Protein AF-A0A2W6T0U3-F1 (afdb_monomer_lite)

Sequence (236 aa):
MDATIPSAPTRSGKVANIIQWTVCALMAVSALTLSAGVGKLNSPGAPAVYLYICIAIAVIAALIYAPMTFKRLPRTAKWGAYIALIPMLALFGDCTAAVDAAWHQTPEGAKEAAAKAKVEALAAAEKARKQALEDARAKAELAQAAETAAAERQADIQTQAQNLCDSLVPNVIALSKDGIGPEVIEINEIAVGYTGDANQLNCTGLAVVSRGGDRRIDFGARRTPQGKSLVTMQLR

Foldseek 3Di:
DDDDDPDDDDPVVVVLVVVLVVVVVVLVVVLVVLVVCLVPQPDDCSVVLNVLSVVLSVLVNCVSVPVVVVVPDDPVVNVVSVVVNVVSVVVNVVSVVVVLVSCCVDPVVVVVVVVVVVVVVVVVVVVVVVVVVVVVVVVVVVVVVVVVVVVVVVVVVQVVLQVVQVVCFVVVQVVQVVDPDFHFPGWADKDWDDPVDPQKTKIWTWTDTPPDDTWIKIWIWGQDPVRDIDIDIDTD

Structure (mmCIF, N/CA/C/O backbone):
data_AF-A0A2W6T0U3-F1
#
_entry.id   AF-A0A2W6T0U3-F1
#
loop_
_atom_site.group_PDB
_atom_site.id
_atom_site.type_symbol
_atom_site.label_atom_id
_atom_site.label_alt_id
_atom_site.label_comp_id
_atom_site.label_asym_id
_atom_site.label_entity_id
_atom_site.label_seq_id
_atom_site.pdbx_PDB_ins_code
_atom_site.Cartn_x
_atom_site.Cartn_y
_atom_site.Cartn_z
_atom_site.occupancy
_atom_site.B_iso_or_equiv
_atom_site.auth_seq_id
_atom_site.auth_comp_id
_atom_site.auth_asym_id
_atom_site.auth_atom_id
_atom_site.pdbx_PDB_model_num
ATOM 1 N N . MET A 1 1 ? 21.362 52.667 -60.663 1.00 43.28 1 MET A N 1
ATOM 2 C CA . MET A 1 1 ? 21.757 52.461 -59.254 1.00 43.28 1 MET A CA 1
ATOM 3 C C . MET A 1 1 ? 20.551 51.861 -58.558 1.00 43.28 1 MET A C 1
ATOM 5 O O . MET A 1 1 ? 19.747 52.597 -58.007 1.00 43.28 1 MET A O 1
ATOM 9 N N . ASP A 1 2 ? 20.381 50.545 -58.681 1.00 43.22 2 ASP A N 1
ATOM 10 C CA . ASP A 1 2 ? 19.272 49.826 -58.054 1.00 43.22 2 ASP A CA 1
ATOM 11 C C . ASP A 1 2 ? 19.716 49.333 -56.681 1.00 43.22 2 ASP A C 1
ATOM 13 O O . ASP A 1 2 ? 20.636 48.524 -56.553 1.00 43.22 2 ASP A O 1
ATOM 17 N N . ALA A 1 3 ? 19.088 49.879 -55.644 1.00 49.56 3 ALA A N 1
ATOM 18 C CA . ALA A 1 3 ? 19.323 49.489 -54.267 1.00 49.56 3 ALA A CA 1
ATOM 19 C C . ALA A 1 3 ? 18.656 48.131 -54.004 1.00 49.56 3 ALA A C 1
ATOM 21 O O . ALA A 1 3 ? 17.441 48.033 -53.836 1.00 49.56 3 ALA A O 1
ATOM 22 N N . THR A 1 4 ? 19.455 47.066 -53.957 1.00 54.41 4 THR A N 1
ATOM 23 C CA . THR A 1 4 ? 19.037 45.758 -53.441 1.00 54.41 4 THR A CA 1
ATOM 24 C C . THR A 1 4 ? 18.654 45.883 -51.969 1.00 54.41 4 THR A C 1
ATOM 26 O O . THR A 1 4 ? 19.516 46.035 -51.103 1.00 54.41 4 THR A O 1
ATOM 29 N N . ILE A 1 5 ? 17.354 45.816 -51.686 1.00 53.06 5 ILE A N 1
ATOM 30 C CA . ILE A 1 5 ? 16.810 45.764 -50.327 1.00 53.06 5 ILE A CA 1
ATOM 31 C C . ILE A 1 5 ? 17.189 44.403 -49.712 1.00 53.06 5 ILE A C 1
ATOM 33 O O . ILE A 1 5 ? 16.835 43.366 -50.280 1.00 53.06 5 ILE A O 1
ATOM 37 N N . PRO A 1 6 ? 17.887 44.359 -48.562 1.00 55.91 6 PRO A N 1
ATOM 38 C CA . PRO A 1 6 ? 18.214 43.103 -47.899 1.00 55.91 6 PRO A CA 1
ATOM 39 C C . PRO A 1 6 ? 16.932 42.454 -47.360 1.00 55.91 6 PRO A C 1
ATOM 41 O O . PRO A 1 6 ? 16.279 42.977 -46.457 1.00 55.91 6 PRO A O 1
ATOM 44 N N . SER A 1 7 ? 16.554 41.302 -47.918 1.00 61.78 7 SER A N 1
ATOM 45 C CA . SER A 1 7 ? 15.413 40.520 -47.439 1.00 61.78 7 SER A CA 1
ATOM 46 C C . SER A 1 7 ? 15.653 40.073 -45.995 1.00 61.78 7 SER A C 1
ATOM 48 O O . SER A 1 7 ? 16.625 39.365 -45.717 1.00 61.78 7 SER A O 1
ATOM 50 N N . ALA A 1 8 ? 14.766 40.473 -45.083 1.00 55.56 8 ALA A N 1
ATOM 51 C CA . ALA A 1 8 ? 14.838 40.102 -43.675 1.00 55.56 8 ALA A CA 1
ATOM 52 C C . ALA A 1 8 ? 14.859 38.568 -43.495 1.00 55.56 8 ALA A C 1
ATOM 54 O O . ALA A 1 8 ? 14.129 37.854 -44.191 1.00 55.56 8 ALA A O 1
ATOM 55 N N . PRO A 1 9 ? 15.659 38.033 -42.553 1.00 54.47 9 PRO A N 1
ATOM 56 C CA . PRO A 1 9 ? 15.737 36.599 -42.316 1.00 54.47 9 PRO A CA 1
ATOM 57 C C . PRO A 1 9 ? 14.375 36.071 -41.854 1.00 54.47 9 PRO A C 1
ATOM 59 O O . PRO A 1 9 ? 13.915 36.352 -40.746 1.00 54.47 9 PRO A O 1
ATOM 62 N N . THR A 1 10 ? 13.718 35.286 -42.709 1.00 55.97 10 THR A N 1
ATOM 63 C CA . THR A 1 10 ? 12.432 34.655 -42.401 1.00 55.97 10 THR A CA 1
ATOM 64 C C . THR A 1 10 ? 12.562 33.791 -41.144 1.00 55.97 10 THR A C 1
ATOM 66 O O . THR A 1 10 ? 13.454 32.944 -41.062 1.00 55.97 10 THR A O 1
ATOM 69 N N . ARG A 1 11 ? 11.653 33.968 -40.174 1.00 56.34 11 ARG A N 1
ATOM 70 C CA . ARG A 1 11 ? 11.592 33.261 -38.872 1.00 56.34 11 ARG A CA 1
ATOM 71 C C . ARG A 1 11 ? 11.747 31.731 -38.981 1.00 56.34 11 ARG A C 1
ATOM 73 O O . ARG A 1 11 ? 12.268 31.103 -38.063 1.00 56.34 11 ARG A O 1
ATOM 80 N N . SER A 1 12 ? 11.375 31.155 -40.127 1.00 55.16 12 SER A N 1
ATOM 81 C CA . SER A 1 12 ? 11.546 29.739 -40.485 1.00 55.16 12 SER A CA 1
ATOM 82 C C . SER A 1 12 ? 13.008 29.252 -40.443 1.00 55.16 12 SER A C 1
ATOM 84 O O . SER A 1 12 ? 13.262 28.129 -40.011 1.00 55.16 12 SER A O 1
ATOM 86 N N . GLY A 1 13 ? 13.986 30.099 -40.790 1.00 61.88 13 GLY A N 1
ATOM 87 C CA . GLY A 1 13 ? 15.404 29.715 -40.806 1.00 61.88 13 GLY A CA 1
ATOM 88 C C . GLY A 1 13 ? 16.000 29.469 -39.416 1.00 61.88 13 GLY A C 1
ATOM 89 O O . GLY A 1 13 ? 16.862 28.609 -39.260 1.00 61.88 13 GLY A O 1
ATOM 90 N N . LYS A 1 14 ? 15.510 30.174 -38.384 1.00 67.31 14 LYS A N 1
ATOM 91 C CA . LYS A 1 14 ? 15.999 30.010 -37.003 1.00 67.31 14 LYS A CA 1
ATOM 92 C C . LYS A 1 14 ? 15.559 28.675 -36.399 1.00 67.31 14 LYS A C 1
ATOM 94 O O . LYS A 1 14 ? 16.363 28.010 -35.759 1.00 67.31 14 LYS A O 1
ATOM 99 N N . VAL A 1 15 ? 14.314 28.264 -36.648 1.00 68.62 15 VAL A N 1
ATOM 100 C CA . VAL A 1 15 ? 13.775 26.985 -36.152 1.00 68.62 15 VAL A CA 1
ATOM 101 C C . VAL A 1 15 ? 14.472 25.803 -36.827 1.00 68.62 15 VAL A C 1
ATOM 103 O O . VAL A 1 15 ? 14.882 24.871 -36.144 1.00 68.62 15 VAL A O 1
ATOM 106 N N . ALA A 1 16 ? 14.687 25.869 -38.144 1.00 66.25 16 ALA A N 1
ATOM 107 C CA . ALA A 1 16 ? 15.402 24.824 -38.878 1.00 66.25 16 ALA A CA 1
ATOM 108 C C . ALA A 1 16 ? 16.845 24.632 -38.374 1.00 66.25 16 ALA A C 1
ATOM 110 O O . ALA A 1 16 ? 17.295 23.500 -38.224 1.00 66.25 16 ALA A O 1
ATOM 111 N N . ASN A 1 17 ? 17.540 25.728 -38.052 1.00 70.00 17 ASN A N 1
ATOM 112 C CA . ASN A 1 17 ? 18.901 25.674 -37.522 1.00 70.00 17 ASN A CA 1
ATOM 113 C C . ASN A 1 17 ? 18.940 25.040 -36.119 1.00 70.00 17 ASN A C 1
ATOM 115 O O . ASN A 1 17 ? 19.775 24.182 -35.858 1.00 70.00 17 ASN A O 1
ATOM 119 N N . ILE A 1 18 ? 18.001 25.392 -35.229 1.00 71.06 18 ILE A N 1
ATOM 120 C CA . ILE A 1 18 ? 17.920 24.791 -33.884 1.00 71.06 18 ILE A CA 1
ATOM 121 C C . ILE A 1 18 ? 17.716 23.275 -33.982 1.00 71.06 18 ILE A C 1
ATOM 123 O O . ILE A 1 18 ? 18.463 22.527 -33.361 1.00 71.06 18 ILE A O 1
ATOM 127 N N . ILE A 1 19 ? 16.769 22.819 -34.810 1.00 67.69 19 ILE A N 1
ATOM 128 C CA . ILE A 1 19 ? 16.514 21.384 -35.005 1.00 67.69 19 ILE A CA 1
ATOM 129 C C . ILE A 1 19 ? 17.765 20.682 -35.554 1.00 67.69 19 ILE A C 1
ATOM 131 O O . ILE A 1 19 ? 18.144 19.628 -35.050 1.00 67.69 19 ILE A O 1
ATOM 135 N N . GLN A 1 20 ? 18.451 21.281 -36.532 1.00 65.38 20 GLN A N 1
ATOM 136 C CA . GLN A 1 20 ? 19.698 20.750 -37.092 1.00 65.38 20 GLN A CA 1
ATOM 137 C C . GLN A 1 20 ? 20.786 20.554 -36.020 1.00 65.38 20 GLN A C 1
ATOM 139 O O . GLN A 1 20 ? 21.404 19.488 -35.961 1.00 65.38 20 GLN A O 1
ATOM 144 N N . TRP A 1 21 ? 20.990 21.537 -35.139 1.00 66.56 21 TRP A N 1
ATOM 145 C CA . TRP A 1 21 ? 21.964 21.432 -34.049 1.00 66.56 21 TRP A CA 1
ATOM 146 C C . TRP A 1 21 ? 21.555 20.420 -32.981 1.00 66.56 21 TRP A C 1
ATOM 148 O O . TRP A 1 21 ? 22.410 19.673 -32.508 1.00 66.56 21 TRP A O 1
ATOM 158 N N . THR A 1 22 ? 20.268 20.336 -32.631 1.00 65.31 22 THR A N 1
ATOM 159 C CA . THR A 1 22 ? 19.770 19.338 -31.674 1.00 65.31 22 THR A CA 1
ATOM 160 C C . THR A 1 22 ? 20.013 17.919 -32.175 1.00 65.31 22 THR A C 1
ATOM 162 O O . THR A 1 22 ? 20.515 17.086 -31.422 1.00 65.31 22 THR A O 1
ATOM 165 N N . VAL A 1 23 ? 19.723 17.641 -33.450 1.00 64.88 23 VAL A N 1
ATOM 166 C CA . VAL A 1 23 ? 19.963 16.302 -33.999 1.00 64.88 23 VAL A CA 1
ATOM 167 C C . VAL A 1 23 ? 21.465 16.022 -34.119 1.00 64.88 23 VAL A C 1
ATOM 169 O O . VAL A 1 23 ? 21.897 14.928 -33.772 1.00 64.88 23 VAL A O 1
ATOM 172 N N . CYS A 1 24 ? 22.294 17.007 -34.488 1.00 59.09 24 CYS A N 1
ATOM 173 C CA . CYS A 1 24 ? 23.748 16.819 -34.479 1.00 59.09 24 CYS A CA 1
ATOM 174 C C . CYS A 1 24 ? 24.298 16.516 -33.076 1.00 59.09 24 CYS A C 1
ATOM 176 O O . CYS A 1 24 ? 25.150 15.640 -32.933 1.00 59.09 24 CYS A O 1
ATOM 178 N N . ALA A 1 25 ? 23.826 17.218 -32.045 1.00 64.94 25 ALA A N 1
ATOM 179 C CA . ALA A 1 25 ? 24.238 16.966 -30.668 1.00 64.94 25 ALA A CA 1
ATOM 180 C C . ALA A 1 25 ? 23.840 15.551 -30.228 1.00 64.94 25 ALA A C 1
ATOM 182 O O . ALA A 1 25 ? 24.662 14.827 -29.671 1.00 64.94 25 ALA A O 1
ATOM 183 N N . LEU A 1 26 ? 22.618 15.120 -30.556 1.00 65.50 26 LEU A N 1
ATOM 184 C CA . LEU A 1 26 ? 22.141 13.765 -30.276 1.00 65.50 26 LEU A CA 1
ATOM 185 C C . LEU A 1 26 ? 23.019 12.701 -30.953 1.00 65.50 26 LEU A C 1
ATOM 187 O O . LEU A 1 26 ? 23.363 11.689 -30.343 1.00 65.50 26 LEU A O 1
ATOM 191 N N . MET A 1 27 ? 23.426 12.942 -32.199 1.00 65.81 27 MET A N 1
ATOM 192 C CA . MET A 1 27 ? 24.297 12.034 -32.946 1.00 65.81 27 MET A CA 1
ATOM 193 C C . MET A 1 27 ? 25.722 11.994 -32.408 1.00 65.81 27 MET A C 1
ATOM 195 O O . MET A 1 27 ? 26.301 10.915 -32.325 1.00 65.81 27 MET A O 1
ATOM 199 N N . ALA A 1 28 ? 26.275 13.141 -32.011 1.00 61.22 28 ALA A N 1
ATOM 200 C CA . ALA A 1 28 ? 27.585 13.208 -31.377 1.00 61.22 28 ALA A CA 1
ATOM 201 C C . ALA A 1 28 ? 27.588 12.449 -30.042 1.00 61.22 28 ALA A C 1
ATOM 203 O O . ALA A 1 28 ? 28.488 11.650 -29.796 1.00 61.22 28 ALA A O 1
ATOM 204 N N . VAL A 1 29 ? 26.548 12.626 -29.220 1.00 65.88 29 VAL A N 1
ATOM 205 C CA . VAL A 1 29 ? 26.373 11.870 -27.970 1.00 65.88 29 VAL A CA 1
ATOM 206 C C . VAL A 1 29 ? 26.252 10.374 -28.251 1.00 65.88 29 VAL A C 1
ATOM 208 O O . VAL A 1 29 ? 26.926 9.590 -27.593 1.00 65.88 29 VAL A O 1
ATOM 211 N N . SER A 1 30 ? 25.471 9.978 -29.259 1.00 63.75 30 SER A N 1
ATOM 212 C CA . SER A 1 30 ? 25.308 8.568 -29.644 1.00 63.75 30 SER A CA 1
ATOM 213 C C . SER A 1 30 ? 26.621 7.943 -30.132 1.00 63.75 30 SER A C 1
ATOM 215 O O . SER A 1 30 ? 26.961 6.827 -29.752 1.00 63.75 30 SER A O 1
ATOM 217 N N . ALA A 1 31 ? 27.404 8.663 -30.941 1.00 64.69 31 ALA A N 1
ATOM 218 C CA . ALA A 1 31 ? 28.716 8.201 -31.391 1.00 64.69 31 ALA A CA 1
ATOM 219 C C . ALA A 1 31 ? 29.701 8.055 -30.217 1.00 64.69 31 ALA A C 1
ATOM 221 O O . ALA A 1 31 ? 30.434 7.069 -30.140 1.00 64.69 31 ALA A O 1
ATOM 222 N N . LEU A 1 32 ? 29.688 9.008 -29.278 1.00 62.81 32 LEU A N 1
ATOM 223 C CA . LEU A 1 32 ? 30.538 8.976 -28.088 1.00 62.81 32 LEU A CA 1
ATOM 224 C C . LEU A 1 32 ? 30.183 7.809 -27.159 1.00 62.81 32 LEU A C 1
ATOM 226 O O . LEU A 1 32 ? 31.086 7.083 -26.741 1.00 62.81 32 LEU A O 1
ATOM 230 N N . THR A 1 33 ? 28.898 7.577 -26.876 1.00 64.38 33 THR A N 1
ATOM 231 C CA . THR A 1 33 ? 28.460 6.458 -26.023 1.00 64.38 33 THR A CA 1
ATOM 232 C C . THR A 1 33 ? 28.822 5.104 -26.623 1.00 64.38 33 THR A C 1
ATOM 234 O O . THR A 1 33 ? 29.273 4.216 -25.901 1.00 64.38 33 THR A O 1
ATOM 237 N N . LEU A 1 34 ? 28.720 4.957 -27.945 1.00 62.84 34 LEU A N 1
ATOM 238 C CA . LEU A 1 34 ? 29.146 3.743 -28.637 1.00 62.84 34 LEU A CA 1
ATOM 239 C C . LEU A 1 34 ? 30.663 3.559 -28.581 1.00 62.84 34 LEU A C 1
ATOM 241 O O . LEU A 1 34 ? 31.127 2.470 -28.255 1.00 62.84 34 LEU A O 1
ATOM 245 N N . SER A 1 35 ? 31.442 4.618 -28.826 1.00 62.94 35 SER A N 1
ATOM 246 C CA . SER A 1 35 ? 32.910 4.549 -28.767 1.00 62.94 35 SER A CA 1
ATOM 247 C C . SER A 1 35 ? 33.429 4.130 -27.382 1.00 62.94 35 SER A C 1
ATOM 249 O O . SER A 1 35 ? 34.376 3.351 -27.290 1.00 62.94 35 SER A O 1
ATOM 251 N N . ALA A 1 36 ? 32.755 4.556 -26.307 1.00 60.66 36 ALA A N 1
ATOM 252 C CA . ALA A 1 36 ? 33.075 4.160 -24.937 1.00 60.66 36 ALA A CA 1
ATOM 253 C C . ALA A 1 36 ? 32.773 2.674 -24.636 1.00 60.66 36 ALA A C 1
ATOM 255 O O . ALA A 1 36 ? 33.440 2.077 -23.791 1.00 60.66 36 ALA A O 1
ATOM 256 N N . GLY A 1 37 ? 31.803 2.060 -25.325 1.00 58.00 37 GLY A N 1
ATOM 257 C CA . GLY A 1 37 ? 31.444 0.644 -25.157 1.00 58.00 37 GLY A CA 1
ATOM 258 C C . GLY A 1 37 ? 32.321 -0.335 -25.947 1.00 58.00 37 GLY A C 1
ATOM 259 O O . GLY A 1 37 ? 32.513 -1.475 -25.523 1.00 58.00 37 GLY A O 1
ATOM 260 N N . VAL A 1 38 ? 32.907 0.099 -27.069 1.00 57.41 38 VAL A N 1
ATOM 261 C CA . VAL A 1 38 ? 33.686 -0.768 -27.979 1.00 57.41 38 VAL A CA 1
ATOM 262 C C . VAL A 1 38 ? 34.940 -1.340 -27.321 1.00 57.41 38 VAL A C 1
ATOM 264 O O . VAL A 1 38 ? 35.282 -2.492 -27.570 1.00 57.41 38 VAL A O 1
ATOM 267 N N . GLY A 1 39 ? 35.590 -0.590 -26.425 1.00 56.81 39 GLY A N 1
ATOM 268 C CA . GLY A 1 39 ? 36.775 -1.075 -25.705 1.00 56.81 39 GLY A CA 1
ATOM 269 C C . GLY A 1 39 ? 36.515 -2.300 -24.816 1.00 56.81 39 GLY A C 1
ATOM 270 O O . GLY A 1 39 ? 37.463 -2.967 -24.414 1.00 56.81 39 GLY A O 1
ATOM 271 N N . LYS A 1 40 ? 35.245 -2.609 -24.520 1.00 56.38 40 LYS A N 1
ATOM 272 C CA . LYS A 1 40 ? 34.839 -3.710 -23.636 1.00 56.38 40 LYS A CA 1
ATOM 273 C C . LYS A 1 40 ? 34.263 -4.925 -24.371 1.00 56.38 40 LYS A C 1
ATOM 275 O O . LYS A 1 40 ? 34.169 -6.003 -23.787 1.00 56.38 40 LYS A O 1
ATOM 280 N N . LEU A 1 41 ? 33.886 -4.781 -25.642 1.00 57.31 41 LEU A N 1
ATOM 281 C CA . LEU A 1 41 ? 33.247 -5.835 -26.433 1.00 57.31 41 LEU A CA 1
ATOM 282 C C . LEU A 1 41 ? 34.298 -6.609 -27.232 1.00 57.31 41 LEU A C 1
ATOM 284 O O . LEU A 1 41 ? 34.489 -6.385 -28.424 1.00 57.31 41 LEU A O 1
ATOM 288 N N . ASN A 1 42 ? 34.968 -7.558 -26.582 1.00 58.38 42 ASN A N 1
ATOM 289 C CA . ASN A 1 42 ? 35.900 -8.472 -27.248 1.00 58.38 42 ASN A CA 1
ATOM 290 C C . ASN A 1 42 ? 35.153 -9.644 -27.925 1.00 58.38 42 ASN A C 1
ATOM 292 O O . ASN A 1 42 ? 35.521 -10.806 -27.755 1.00 58.38 42 ASN A O 1
ATOM 296 N N . SER A 1 43 ? 34.045 -9.359 -28.625 1.00 58.72 43 SER A N 1
ATOM 297 C CA . SER A 1 43 ? 33.236 -10.373 -29.310 1.00 58.72 43 SER A CA 1
ATOM 298 C C . SER A 1 43 ? 33.514 -10.390 -30.821 1.00 58.72 43 SER A C 1
ATOM 300 O O . SER A 1 43 ? 33.653 -9.330 -31.447 1.00 58.72 43 SER A O 1
ATOM 302 N N . PRO A 1 44 ? 33.593 -11.580 -31.445 1.00 54.66 44 PRO A N 1
ATOM 303 C CA . PRO A 1 44 ? 33.750 -11.703 -32.888 1.00 54.66 44 PRO A CA 1
ATOM 304 C C . PRO A 1 44 ? 32.479 -11.189 -33.584 1.00 54.66 44 PRO A C 1
ATOM 306 O O . PRO A 1 44 ? 31.464 -11.874 -33.635 1.00 54.66 44 PRO A O 1
ATOM 309 N N . GLY A 1 45 ? 32.521 -9.946 -34.074 1.00 59.81 45 GLY A N 1
ATOM 310 C CA . GLY A 1 45 ? 31.398 -9.277 -34.747 1.00 59.81 45 GLY A CA 1
ATOM 311 C C . GLY A 1 45 ? 31.177 -7.820 -34.324 1.00 59.81 45 GLY A C 1
ATOM 312 O O . GLY A 1 45 ? 30.613 -7.045 -35.098 1.00 59.81 45 GLY A O 1
ATOM 313 N N . ALA A 1 46 ? 31.696 -7.408 -33.161 1.00 61.50 46 ALA A N 1
ATOM 314 C CA . ALA A 1 46 ? 31.602 -6.026 -32.678 1.00 61.50 46 ALA A CA 1
ATOM 315 C C . ALA A 1 46 ? 32.122 -4.961 -33.678 1.00 61.50 46 ALA A C 1
ATOM 317 O O . ALA A 1 46 ? 31.460 -3.931 -33.831 1.00 61.50 46 ALA A O 1
ATOM 318 N N . PRO A 1 47 ? 33.218 -5.192 -34.439 1.00 62.59 47 PRO A N 1
ATOM 319 C CA . PRO A 1 47 ? 33.691 -4.224 -35.433 1.00 62.59 47 PRO A CA 1
ATOM 320 C C . PRO A 1 47 ? 32.711 -4.005 -36.595 1.00 62.59 47 PRO A C 1
ATOM 322 O O . PRO A 1 47 ? 32.587 -2.888 -37.093 1.00 62.59 47 PRO A O 1
ATOM 325 N N . ALA A 1 48 ? 31.994 -5.053 -37.016 1.00 58.78 48 ALA A N 1
ATOM 326 C CA . ALA A 1 48 ? 31.023 -4.963 -38.104 1.00 58.78 48 ALA A CA 1
ATOM 327 C C . ALA A 1 48 ? 29.776 -4.185 -37.664 1.00 58.78 48 ALA A C 1
ATOM 329 O O . ALA A 1 48 ? 29.328 -3.288 -38.373 1.00 58.78 48 ALA A O 1
ATOM 330 N N . VAL A 1 49 ? 29.261 -4.465 -36.463 1.00 65.69 49 VAL A N 1
ATOM 331 C CA . VAL A 1 49 ? 28.126 -3.723 -35.888 1.00 65.69 49 VAL A CA 1
ATOM 332 C C . VAL A 1 49 ? 28.474 -2.241 -35.726 1.00 65.69 49 VAL A C 1
ATOM 334 O O . VAL A 1 49 ? 27.693 -1.377 -36.119 1.00 65.69 49 VAL A O 1
ATOM 337 N N . TYR A 1 50 ? 29.678 -1.932 -35.238 1.00 66.50 50 TYR A N 1
ATOM 338 C CA . TYR A 1 50 ? 30.151 -0.554 -35.115 1.00 66.50 50 TYR A CA 1
ATOM 339 C C . TYR A 1 50 ? 30.245 0.158 -36.471 1.00 66.50 50 TYR A C 1
ATOM 341 O O . TYR A 1 50 ? 29.790 1.293 -36.602 1.00 66.50 50 TYR A O 1
ATOM 349 N N . LEU A 1 51 ? 30.755 -0.523 -37.504 1.00 60.78 51 LEU A N 1
ATOM 350 C CA . LEU A 1 51 ? 30.800 0.005 -38.867 1.00 60.78 51 LEU A CA 1
ATOM 351 C C . LEU A 1 51 ? 29.398 0.370 -39.379 1.00 60.78 51 LEU A C 1
ATOM 353 O O . LEU A 1 51 ? 29.211 1.474 -39.887 1.00 60.78 51 LEU A O 1
ATOM 357 N N . TYR A 1 52 ? 28.403 -0.507 -39.212 1.00 62.78 52 TYR A N 1
ATOM 358 C CA . TYR A 1 52 ? 27.028 -0.225 -39.644 1.00 62.78 52 TYR A CA 1
ATOM 359 C C . TYR A 1 52 ? 26.402 0.945 -38.888 1.00 62.78 52 TYR A C 1
ATOM 361 O O . TYR A 1 52 ? 25.726 1.776 -39.498 1.00 62.78 52 TYR A O 1
ATOM 369 N N . ILE A 1 53 ? 26.675 1.067 -37.589 1.00 68.94 53 ILE A N 1
ATOM 370 C CA . ILE A 1 53 ? 26.201 2.205 -36.803 1.00 68.94 53 ILE A CA 1
ATOM 371 C C . ILE A 1 53 ? 26.887 3.507 -37.246 1.00 68.94 53 ILE A C 1
ATOM 373 O O . ILE A 1 53 ? 26.210 4.514 -37.452 1.00 68.94 53 ILE A O 1
ATOM 377 N N . CYS A 1 54 ? 28.203 3.504 -37.466 1.00 64.62 54 CYS A N 1
ATOM 378 C CA . CYS A 1 54 ? 28.918 4.663 -38.003 1.00 64.62 54 CYS A CA 1
ATOM 379 C C . CYS A 1 54 ? 28.397 5.070 -39.387 1.00 64.62 54 CYS A C 1
ATOM 381 O O . CYS A 1 54 ? 28.267 6.263 -39.652 1.00 64.62 54 CYS A O 1
ATOM 383 N N . ILE A 1 55 ? 28.049 4.108 -40.248 1.00 62.66 55 ILE A N 1
ATOM 384 C CA . ILE A 1 55 ? 27.425 4.373 -41.551 1.00 62.66 55 ILE A CA 1
ATOM 385 C C . ILE A 1 55 ? 26.029 4.985 -41.368 1.00 62.66 55 ILE A C 1
ATOM 387 O O . ILE A 1 55 ? 25.720 5.976 -42.024 1.00 62.66 55 ILE A O 1
ATOM 391 N N . ALA A 1 56 ? 25.204 4.467 -40.452 1.00 65.94 56 ALA A N 1
ATOM 392 C CA . ALA A 1 56 ? 23.890 5.041 -40.143 1.00 65.94 56 ALA A CA 1
ATOM 393 C C . ALA A 1 56 ? 23.992 6.488 -39.651 1.00 65.94 56 ALA A C 1
ATOM 395 O O . ALA A 1 56 ? 23.291 7.368 -40.150 1.00 65.94 56 ALA A O 1
ATOM 396 N N . ILE A 1 57 ? 24.929 6.761 -38.743 1.00 68.94 57 ILE A N 1
ATOM 397 C CA . ILE A 1 57 ? 25.222 8.111 -38.261 1.00 68.94 57 ILE A CA 1
ATOM 398 C C . ILE A 1 57 ? 25.750 8.983 -39.413 1.00 68.94 57 ILE A C 1
ATOM 400 O O . ILE A 1 57 ? 25.280 10.097 -39.602 1.00 68.94 57 ILE A O 1
ATOM 404 N N . ALA A 1 58 ? 26.663 8.508 -40.257 1.00 62.66 58 ALA A N 1
ATOM 405 C CA . ALA A 1 58 ? 27.154 9.296 -41.390 1.00 62.66 58 ALA A CA 1
ATOM 406 C C . ALA A 1 58 ? 26.034 9.652 -42.388 1.00 62.66 58 ALA A C 1
ATOM 408 O O . ALA A 1 58 ? 25.966 10.788 -42.860 1.00 62.66 58 ALA A O 1
ATOM 409 N N . VAL A 1 59 ? 25.118 8.716 -42.662 1.00 66.00 59 VAL A N 1
ATOM 410 C CA . VAL A 1 59 ? 23.951 8.940 -43.527 1.00 66.00 59 VAL A CA 1
ATOM 411 C C . VAL A 1 59 ? 23.018 9.975 -42.905 1.00 66.00 59 VAL A C 1
ATOM 413 O O . VAL A 1 59 ? 22.690 10.958 -43.563 1.00 66.00 59 VAL A O 1
ATOM 416 N N . ILE A 1 60 ? 22.644 9.826 -41.632 1.00 68.06 60 ILE A N 1
ATOM 417 C CA . ILE A 1 60 ? 21.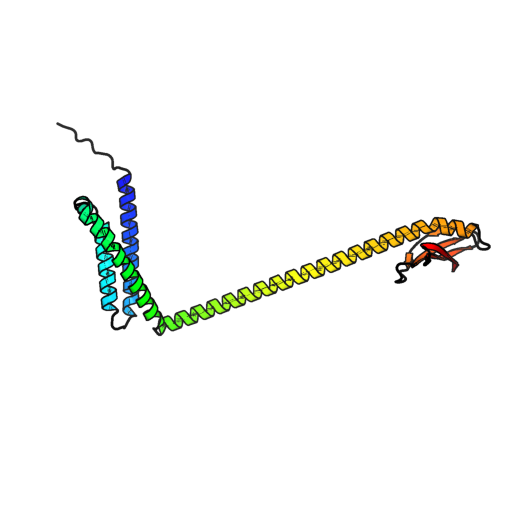759 10.780 -40.947 1.00 68.06 60 ILE A CA 1
ATOM 418 C C . ILE A 1 60 ? 22.407 12.176 -40.885 1.00 68.06 60 ILE A C 1
ATOM 420 O O . ILE A 1 60 ? 21.742 13.178 -41.152 1.00 68.06 60 ILE A O 1
ATOM 424 N N . ALA A 1 61 ? 23.715 12.262 -40.631 1.00 65.25 61 ALA A N 1
ATOM 425 C CA . ALA A 1 61 ? 24.445 13.525 -40.603 1.00 65.25 61 ALA A CA 1
ATOM 426 C C . ALA A 1 61 ? 24.461 14.177 -41.991 1.00 65.25 61 ALA A C 1
ATOM 428 O O . ALA A 1 61 ? 24.218 15.377 -42.104 1.00 65.25 61 ALA A O 1
ATOM 429 N N . ALA A 1 62 ? 24.659 13.397 -43.058 1.00 62.31 62 ALA A N 1
ATOM 430 C CA . ALA A 1 62 ? 24.576 13.891 -44.430 1.00 62.31 62 ALA A CA 1
ATOM 431 C C . ALA A 1 62 ? 23.170 14.418 -44.778 1.00 62.31 62 ALA A C 1
ATOM 433 O O . ALA A 1 62 ? 23.055 15.457 -45.431 1.00 62.31 62 ALA A O 1
ATOM 434 N N . LEU A 1 63 ? 22.102 13.764 -44.299 1.00 65.19 63 LEU A N 1
ATOM 435 C CA . LEU A 1 63 ? 20.718 14.232 -44.470 1.00 65.19 63 LEU A CA 1
ATOM 436 C C . LEU A 1 63 ? 20.467 15.579 -43.767 1.00 65.19 63 LEU A C 1
ATOM 438 O O . LEU A 1 63 ? 19.758 16.432 -44.300 1.00 65.19 63 LEU A O 1
ATOM 442 N N . ILE A 1 64 ? 21.058 15.774 -42.586 1.00 65.06 64 ILE A N 1
ATOM 443 C CA . ILE A 1 64 ? 20.871 16.965 -41.743 1.00 65.06 64 ILE A CA 1
ATOM 444 C C . ILE A 1 64 ? 21.717 18.149 -42.216 1.00 65.06 64 ILE A C 1
ATOM 446 O O . ILE A 1 64 ? 21.230 19.277 -42.250 1.00 65.06 64 ILE A O 1
ATOM 450 N N . TYR A 1 65 ? 22.978 17.907 -42.579 1.00 61.88 65 TYR A N 1
ATOM 451 C CA . TYR A 1 65 ? 23.929 18.958 -42.949 1.00 61.88 65 TYR A CA 1
ATOM 452 C C . TYR A 1 65 ? 23.832 19.394 -44.408 1.00 61.88 65 TYR A C 1
ATOM 454 O O . TYR A 1 65 ? 24.275 20.493 -44.743 1.00 61.88 65 TYR A O 1
ATOM 462 N N . ALA A 1 66 ? 23.212 18.589 -45.275 1.00 62.50 66 ALA A N 1
ATOM 463 C CA . ALA A 1 66 ? 23.044 18.918 -46.684 1.00 62.50 66 ALA A CA 1
ATOM 464 C C . ALA A 1 66 ? 21.563 19.114 -47.092 1.00 62.50 66 ALA A C 1
ATOM 466 O O . ALA A 1 66 ? 21.102 18.544 -48.081 1.00 62.50 66 ALA A O 1
ATOM 467 N N . PRO A 1 67 ? 20.777 19.989 -46.429 1.00 59.31 67 PRO A N 1
ATOM 468 C CA . PRO A 1 67 ? 19.398 20.242 -46.852 1.00 59.31 67 PRO A CA 1
ATOM 469 C C . PRO A 1 67 ? 19.337 20.879 -48.254 1.00 59.31 67 PRO A C 1
ATOM 471 O O . PRO A 1 67 ? 18.330 20.762 -48.957 1.00 59.31 67 PRO A O 1
ATOM 474 N N . MET A 1 68 ? 20.420 21.537 -48.698 1.00 51.72 68 MET A N 1
ATOM 475 C CA . MET A 1 68 ? 20.525 22.123 -50.039 1.00 51.72 68 MET A CA 1
ATOM 476 C C . MET A 1 68 ? 20.664 21.086 -51.159 1.00 51.72 68 MET A C 1
ATOM 478 O O . MET A 1 68 ? 20.092 21.301 -52.231 1.00 51.72 68 MET A O 1
ATOM 482 N N . THR A 1 69 ? 21.343 19.957 -50.936 1.00 57.78 69 THR A N 1
ATOM 483 C CA . THR A 1 69 ? 21.357 18.861 -51.920 1.00 57.78 69 THR A CA 1
ATOM 484 C C . THR A 1 69 ? 19.986 18.198 -51.978 1.00 57.78 69 THR A C 1
ATOM 486 O O . THR A 1 69 ? 19.468 17.986 -53.074 1.00 57.78 69 THR A O 1
ATOM 489 N N . PHE A 1 70 ? 19.320 18.012 -50.830 1.00 59.44 70 PHE A N 1
ATOM 490 C CA . PHE A 1 70 ? 17.949 17.496 -50.787 1.00 59.44 70 PHE A CA 1
ATOM 491 C C . PHE A 1 70 ? 16.958 18.386 -51.519 1.00 59.44 70 PHE A C 1
ATOM 493 O O . PHE A 1 70 ? 16.167 17.870 -52.298 1.00 59.44 70 PHE A O 1
ATOM 500 N N . LYS A 1 71 ? 17.005 19.715 -51.381 1.00 62.38 71 LYS A N 1
ATOM 501 C CA . LYS A 1 71 ? 16.093 20.599 -52.131 1.00 62.38 71 LYS A CA 1
ATOM 502 C C . LYS A 1 71 ? 16.185 20.409 -53.651 1.00 62.38 71 LYS A C 1
ATOM 504 O O . LYS A 1 71 ? 15.135 20.442 -54.293 1.00 62.38 71 LYS A O 1
ATOM 509 N N . ARG A 1 72 ? 17.385 20.144 -54.187 1.00 68.44 72 ARG A N 1
ATOM 510 C CA . ARG A 1 72 ? 17.659 19.963 -55.626 1.00 68.44 72 ARG A CA 1
ATOM 511 C C . ARG A 1 72 ? 17.356 18.558 -56.167 1.00 68.44 72 ARG A C 1
ATOM 513 O O . ARG A 1 72 ? 17.269 18.400 -57.379 1.00 68.44 72 ARG A O 1
ATOM 520 N N . LEU A 1 73 ? 17.165 17.556 -55.308 1.00 68.56 73 LEU A N 1
ATOM 521 C CA . LEU A 1 73 ? 16.828 16.193 -55.733 1.00 68.56 73 LEU A CA 1
ATOM 522 C C . LEU A 1 73 ? 15.376 16.096 -56.261 1.00 68.56 73 LEU A C 1
ATOM 524 O O . LEU A 1 73 ? 14.465 16.708 -55.677 1.00 68.56 73 LEU A O 1
ATOM 528 N N . PRO A 1 74 ? 15.126 15.307 -57.329 1.00 82.06 74 PRO A N 1
ATOM 529 C CA . PRO A 1 74 ? 13.778 15.039 -57.825 1.00 82.06 74 PRO A CA 1
ATOM 530 C C . PRO A 1 74 ? 12.917 14.390 -56.733 1.00 82.06 74 PRO A C 1
ATOM 532 O O . PRO A 1 74 ? 13.416 13.665 -55.870 1.00 82.06 74 PRO A O 1
ATOM 535 N N . ARG A 1 75 ? 11.601 14.657 -56.753 1.00 78.06 75 ARG A N 1
ATOM 536 C CA . ARG A 1 75 ? 10.658 14.199 -55.710 1.00 78.06 75 ARG A CA 1
ATOM 537 C C . ARG A 1 75 ? 10.735 12.687 -55.458 1.00 78.06 75 ARG A C 1
ATOM 539 O O . ARG A 1 75 ? 10.635 12.273 -54.310 1.00 78.06 75 ARG A O 1
ATOM 546 N N . THR A 1 76 ? 10.966 11.887 -56.495 1.00 74.25 76 THR A N 1
ATOM 547 C CA . THR A 1 76 ? 11.105 10.425 -56.403 1.00 74.25 76 THR A CA 1
ATOM 548 C C . THR A 1 76 ? 12.317 9.996 -55.571 1.00 74.25 76 THR A C 1
ATOM 550 O O . THR A 1 76 ? 12.193 9.112 -54.730 1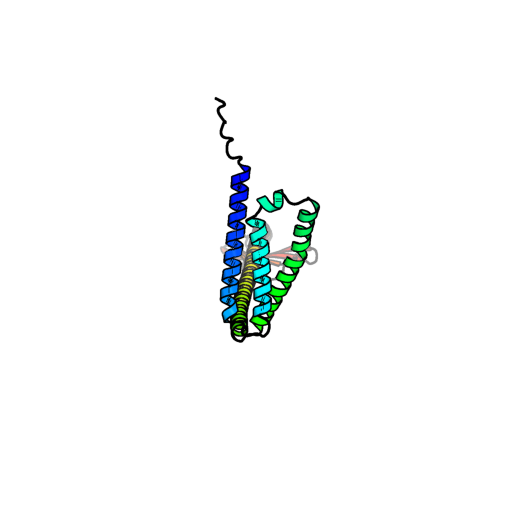.00 74.25 76 THR A O 1
ATOM 553 N N . ALA A 1 77 ? 13.460 10.669 -55.720 1.00 69.75 77 ALA A N 1
ATOM 554 C CA . ALA A 1 77 ? 14.668 10.370 -54.950 1.00 69.75 77 ALA A CA 1
ATOM 555 C C . ALA A 1 77 ? 14.533 10.761 -53.468 1.00 69.75 77 ALA A C 1
ATOM 557 O O . ALA A 1 77 ? 15.061 10.073 -52.598 1.00 69.75 77 ALA A O 1
ATOM 558 N N . LYS A 1 78 ? 13.774 11.826 -53.165 1.00 69.81 78 LYS A N 1
ATOM 559 C CA . LYS A 1 78 ? 13.453 12.211 -51.777 1.00 69.81 78 LYS A CA 1
ATOM 560 C C . LYS A 1 78 ? 12.662 11.114 -51.074 1.00 69.81 78 LYS A C 1
ATOM 562 O O . LYS A 1 78 ? 13.047 10.683 -49.994 1.00 69.81 78 LYS A O 1
ATOM 567 N N . TRP A 1 79 ? 11.586 10.646 -51.705 1.00 74.50 79 TRP A N 1
ATOM 568 C CA . TRP A 1 79 ? 10.778 9.552 -51.169 1.00 74.50 79 TRP A CA 1
ATOM 569 C C . TRP A 1 79 ? 11.581 8.258 -51.040 1.00 74.50 79 TRP A C 1
ATOM 571 O O . TRP A 1 79 ? 11.493 7.610 -50.003 1.00 74.50 79 TRP A O 1
ATOM 581 N N . GLY A 1 80 ? 12.430 7.934 -52.021 1.00 72.62 80 GLY A N 1
ATOM 582 C CA . GLY A 1 80 ? 13.343 6.792 -51.938 1.00 72.62 80 GLY A CA 1
ATOM 583 C C . GLY A 1 80 ? 14.275 6.854 -50.722 1.00 72.62 80 GLY A C 1
ATOM 584 O O . GLY A 1 80 ? 14.407 5.863 -50.012 1.00 72.62 80 GLY A O 1
ATOM 585 N N . ALA A 1 81 ? 14.853 8.022 -50.424 1.00 66.88 81 ALA A N 1
ATOM 586 C CA . ALA A 1 81 ? 15.703 8.210 -49.246 1.00 66.88 81 ALA A CA 1
ATOM 587 C C . ALA A 1 81 ? 14.931 8.047 -47.923 1.00 66.88 81 ALA A C 1
ATOM 589 O O . ALA A 1 81 ? 15.427 7.398 -47.006 1.00 66.88 81 ALA A O 1
ATOM 590 N N . TYR A 1 82 ? 13.708 8.584 -47.827 1.00 68.62 82 TYR A N 1
ATOM 591 C CA . TYR A 1 82 ? 12.870 8.404 -46.634 1.00 68.62 82 TYR A CA 1
ATOM 592 C C . TYR A 1 82 ? 12.448 6.946 -46.433 1.00 68.62 82 TYR A C 1
ATOM 594 O O . TYR A 1 82 ? 12.499 6.448 -45.313 1.00 68.62 82 TYR A O 1
ATOM 602 N N . ILE A 1 83 ? 12.074 6.249 -47.509 1.00 74.19 83 ILE A N 1
ATOM 603 C CA . ILE A 1 83 ? 11.700 4.832 -47.450 1.00 74.19 83 ILE A CA 1
ATOM 604 C C . ILE A 1 83 ? 12.912 3.974 -47.074 1.00 74.19 83 ILE A C 1
ATOM 606 O O . ILE A 1 83 ? 12.764 3.066 -46.267 1.00 74.19 83 ILE A O 1
ATOM 610 N N . ALA A 1 84 ? 14.107 4.284 -47.587 1.00 68.25 84 ALA A N 1
ATOM 611 C CA . ALA A 1 84 ? 15.344 3.580 -47.244 1.00 68.25 84 ALA A CA 1
ATOM 612 C C . ALA A 1 84 ? 15.804 3.815 -45.791 1.00 68.25 84 ALA A C 1
ATOM 614 O O . ALA A 1 84 ? 16.495 2.970 -45.224 1.00 68.25 84 ALA A O 1
ATOM 615 N N . LEU A 1 85 ? 15.396 4.923 -45.163 1.00 67.31 85 LEU A N 1
ATOM 616 C CA . LEU A 1 85 ? 15.703 5.215 -43.760 1.00 67.31 85 LEU A CA 1
ATOM 617 C C . LEU A 1 85 ? 14.988 4.255 -42.796 1.00 67.31 85 LEU A C 1
ATOM 619 O O . LEU A 1 85 ? 15.552 3.869 -41.777 1.00 67.31 85 LEU A O 1
ATOM 623 N N . ILE A 1 86 ? 13.756 3.852 -43.115 1.00 69.31 86 ILE A N 1
ATOM 624 C CA . ILE A 1 86 ? 12.932 2.985 -42.258 1.00 69.31 86 ILE A CA 1
ATOM 625 C C . ILE A 1 86 ? 13.607 1.627 -41.974 1.00 69.31 86 ILE A C 1
ATOM 627 O O . ILE A 1 86 ? 13.792 1.312 -40.797 1.00 69.31 86 ILE A O 1
ATOM 631 N N . PRO A 1 87 ? 14.030 0.827 -42.978 1.00 70.94 87 PRO A N 1
ATOM 632 C CA . PRO A 1 87 ? 14.717 -0.436 -42.715 1.00 70.94 87 PRO A CA 1
ATOM 633 C C . PRO A 1 87 ? 16.085 -0.224 -42.060 1.00 70.94 87 PRO A C 1
ATOM 635 O O . PRO A 1 87 ? 16.523 -1.075 -41.295 1.00 70.94 87 PRO A O 1
ATOM 638 N N . MET A 1 88 ? 16.745 0.917 -42.294 1.00 69.38 88 MET A N 1
ATOM 639 C CA . MET A 1 88 ? 18.001 1.249 -41.619 1.00 69.38 88 MET A CA 1
ATOM 640 C C . MET A 1 88 ? 17.801 1.477 -40.114 1.00 69.38 88 MET A C 1
ATOM 642 O O . MET A 1 88 ? 18.608 1.012 -39.314 1.00 69.38 88 MET A O 1
ATOM 646 N N . LEU A 1 89 ? 16.716 2.152 -39.718 1.00 70.75 89 LEU A N 1
ATOM 647 C CA . LEU A 1 89 ? 16.351 2.332 -38.310 1.00 70.75 89 LEU A CA 1
ATOM 648 C C . LEU A 1 89 ? 15.932 1.015 -37.649 1.00 70.75 89 LEU A C 1
ATOM 650 O O . LEU A 1 89 ? 16.297 0.776 -36.501 1.00 70.75 89 LEU A O 1
ATOM 654 N N . ALA A 1 90 ? 15.210 0.153 -38.369 1.00 72.12 90 ALA A N 1
ATOM 655 C CA . ALA A 1 90 ? 14.875 -1.185 -37.882 1.00 72.12 90 ALA A CA 1
ATOM 656 C C . ALA A 1 90 ? 16.145 -2.016 -37.624 1.00 72.12 90 ALA A C 1
ATOM 658 O O . ALA A 1 90 ? 16.331 -2.528 -36.525 1.00 72.12 90 ALA A O 1
ATOM 659 N N . LEU A 1 91 ? 17.070 -2.038 -38.591 1.00 73.75 91 LEU A N 1
ATOM 660 C CA . LEU A 1 91 ? 18.347 -2.744 -38.471 1.00 73.75 91 LEU A CA 1
ATOM 661 C C . LEU A 1 91 ? 19.217 -2.173 -37.342 1.00 73.75 91 LEU A C 1
ATOM 663 O O . LEU A 1 91 ? 19.887 -2.921 -36.636 1.00 73.75 91 LEU A O 1
ATOM 667 N N . PHE A 1 92 ? 19.173 -0.856 -37.124 1.00 71.88 92 PHE A N 1
ATOM 668 C CA . PHE A 1 92 ? 19.811 -0.233 -35.966 1.00 71.88 92 PHE A CA 1
ATOM 669 C C . PHE A 1 92 ? 19.215 -0.741 -34.644 1.00 71.88 92 PHE A C 1
ATOM 671 O O . PHE A 1 92 ? 19.972 -1.101 -33.745 1.00 71.88 92 PHE A O 1
ATOM 678 N N . GLY A 1 93 ? 17.884 -0.829 -34.540 1.00 70.94 93 GLY A N 1
ATOM 679 C CA . GLY A 1 93 ? 17.197 -1.414 -33.385 1.00 70.94 93 GLY A CA 1
ATOM 680 C C . GLY A 1 93 ? 17.666 -2.842 -33.093 1.00 70.94 93 GLY A C 1
ATOM 681 O O . GLY A 1 93 ? 18.094 -3.131 -31.973 1.00 70.94 93 GLY A O 1
ATOM 682 N N . ASP A 1 94 ? 17.700 -3.696 -34.116 1.00 74.69 94 ASP A N 1
ATOM 683 C CA . ASP A 1 94 ? 18.172 -5.081 -33.998 1.00 74.69 94 ASP A CA 1
ATOM 684 C C . ASP A 1 94 ? 19.641 -5.154 -33.552 1.00 74.69 94 ASP A C 1
ATOM 686 O O . ASP A 1 94 ? 19.997 -5.942 -32.673 1.00 74.69 94 ASP A O 1
ATOM 690 N N . CYS A 1 95 ? 20.504 -4.286 -34.093 1.00 68.38 95 CYS A N 1
ATOM 691 C CA . CYS A 1 95 ? 21.897 -4.186 -33.661 1.00 68.38 95 CYS A CA 1
ATOM 692 C C . CYS A 1 95 ? 22.018 -3.771 -32.192 1.00 68.38 95 CYS A C 1
ATOM 694 O O . CYS A 1 95 ? 22.829 -4.350 -31.469 1.00 68.38 95 CYS A O 1
ATOM 696 N N . THR A 1 96 ? 21.226 -2.798 -31.729 1.00 72.56 96 THR A N 1
ATOM 697 C CA . THR A 1 96 ? 21.256 -2.391 -30.315 1.00 72.56 96 THR A CA 1
ATOM 698 C C . THR A 1 96 ? 20.799 -3.512 -29.388 1.00 72.56 96 THR A C 1
ATOM 700 O O . THR A 1 96 ? 21.451 -3.749 -28.375 1.00 72.56 96 THR A O 1
ATOM 703 N N . ALA A 1 97 ? 19.763 -4.266 -29.769 1.00 72.94 97 ALA A N 1
ATOM 704 C CA . ALA A 1 97 ? 19.299 -5.423 -29.010 1.00 72.94 97 ALA A CA 1
ATOM 705 C C . ALA A 1 97 ? 20.357 -6.540 -28.957 1.00 72.94 97 ALA A C 1
ATOM 707 O O . ALA A 1 97 ? 20.578 -7.140 -27.908 1.00 72.94 97 ALA A O 1
ATOM 708 N N . ALA A 1 98 ? 21.061 -6.792 -30.065 1.00 73.25 98 ALA A N 1
ATOM 709 C CA . ALA A 1 98 ? 22.139 -7.778 -30.112 1.00 73.25 98 ALA A CA 1
ATOM 710 C C . ALA A 1 98 ? 23.350 -7.371 -29.252 1.00 73.25 98 ALA A C 1
ATOM 712 O O . ALA A 1 98 ? 23.937 -8.217 -28.576 1.00 73.25 98 ALA A O 1
ATOM 713 N N . VAL A 1 99 ? 23.715 -6.084 -29.250 1.00 72.06 99 VAL A N 1
ATOM 714 C CA . VAL A 1 99 ? 24.792 -5.550 -28.397 1.00 72.06 99 VAL A CA 1
ATOM 715 C C . VAL A 1 99 ? 24.413 -5.630 -26.921 1.00 72.06 99 VAL A C 1
ATOM 717 O O . VAL A 1 99 ? 25.244 -6.036 -26.114 1.00 72.06 99 VAL A O 1
ATOM 720 N N . ASP A 1 100 ? 23.173 -5.295 -26.570 1.00 75.38 100 ASP A N 1
ATOM 721 C CA . ASP A 1 100 ? 22.661 -5.392 -25.200 1.00 75.38 100 ASP A CA 1
ATOM 722 C C . ASP A 1 100 ? 22.646 -6.847 -24.698 1.00 75.38 100 ASP A C 1
ATOM 724 O O . ASP A 1 100 ? 23.183 -7.162 -23.633 1.00 75.38 100 ASP A O 1
ATOM 728 N N . ALA A 1 101 ? 22.155 -7.778 -25.521 1.00 75.56 101 ALA A N 1
ATOM 729 C CA . ALA A 1 101 ? 22.193 -9.205 -25.214 1.00 75.56 101 ALA A CA 1
ATOM 730 C C . ALA A 1 101 ? 23.632 -9.722 -25.034 1.00 75.56 101 ALA A C 1
ATOM 732 O O . ALA A 1 101 ? 23.909 -10.482 -24.103 1.00 75.56 101 ALA A O 1
ATOM 733 N N . ALA A 1 102 ? 24.564 -9.287 -25.888 1.00 76.62 102 ALA A N 1
ATOM 734 C CA . ALA A 1 102 ? 25.977 -9.628 -25.758 1.00 76.62 102 ALA A CA 1
ATOM 735 C C . ALA A 1 102 ? 26.600 -9.022 -24.489 1.00 76.62 102 ALA A C 1
ATOM 737 O O . ALA A 1 102 ? 27.371 -9.698 -23.809 1.00 76.62 102 ALA A O 1
ATOM 738 N N . TRP A 1 103 ? 26.242 -7.784 -24.131 1.00 75.12 103 TRP A N 1
ATOM 739 C CA . TRP A 1 103 ? 26.687 -7.130 -22.900 1.00 75.12 103 TRP A CA 1
ATOM 740 C C . TRP A 1 103 ? 26.268 -7.921 -21.662 1.00 75.12 103 TRP A C 1
ATOM 742 O O . TRP A 1 103 ? 27.100 -8.188 -20.793 1.00 75.12 103 TRP A O 1
ATOM 752 N N . HIS A 1 104 ? 25.019 -8.382 -21.608 1.00 76.31 104 HIS A N 1
ATOM 753 C CA . HIS A 1 104 ? 24.514 -9.195 -20.502 1.00 76.31 104 HIS A CA 1
ATOM 754 C C . HIS A 1 104 ? 25.204 -10.560 -20.356 1.00 76.31 104 HIS A C 1
ATOM 756 O O . HIS A 1 104 ? 25.210 -11.119 -19.261 1.00 76.31 104 HIS A O 1
ATOM 762 N N . GLN A 1 105 ? 25.829 -11.076 -21.417 1.00 79.50 105 GLN A N 1
ATOM 763 C CA . GLN A 1 105 ? 26.645 -12.292 -21.359 1.00 79.50 105 GLN A CA 1
ATOM 764 C C . GLN A 1 105 ? 28.076 -12.035 -20.859 1.00 79.50 105 GLN A C 1
ATOM 766 O O . GLN A 1 105 ? 28.791 -12.983 -20.529 1.00 79.50 105 GLN A O 1
ATOM 771 N N . THR A 1 106 ? 28.517 -10.775 -20.774 1.00 80.88 106 THR A N 1
ATOM 772 C CA . THR A 1 106 ? 29.845 -10.447 -20.240 1.00 80.88 106 THR A CA 1
ATOM 773 C C . THR A 1 106 ? 29.894 -10.562 -18.707 1.00 80.88 106 THR A C 1
ATOM 775 O O . THR A 1 106 ? 28.884 -10.356 -18.027 1.00 80.88 106 THR A O 1
ATOM 778 N N . PRO A 1 107 ? 31.080 -10.815 -18.112 1.00 81.69 107 PRO A N 1
ATOM 779 C CA . PRO A 1 107 ? 31.240 -10.838 -16.657 1.00 81.69 107 PRO A CA 1
ATOM 780 C C . PRO A 1 107 ? 30.903 -9.503 -15.974 1.00 81.69 107 PRO A C 1
ATOM 782 O O . PRO A 1 107 ? 30.483 -9.499 -14.818 1.00 81.69 107 PRO A O 1
ATOM 785 N N . GLU A 1 108 ? 31.098 -8.370 -16.658 1.00 81.31 108 GLU A N 1
ATOM 786 C CA . GLU A 1 108 ? 30.719 -7.045 -16.146 1.00 81.31 108 GLU A CA 1
ATOM 787 C C . GLU A 1 108 ? 29.198 -6.861 -16.165 1.00 81.31 108 GLU A C 1
ATOM 789 O O . GLU A 1 108 ? 28.617 -6.512 -15.136 1.00 81.31 108 GLU A O 1
ATOM 794 N N . GLY A 1 109 ? 28.540 -7.197 -17.280 1.00 77.06 109 GLY A N 1
ATOM 795 C CA . GLY A 1 109 ? 27.083 -7.135 -17.400 1.00 77.06 109 GLY A CA 1
ATOM 796 C C . GLY A 1 109 ? 26.363 -8.031 -16.388 1.00 77.06 109 GLY A C 1
ATOM 797 O O . GLY A 1 109 ? 25.387 -7.604 -15.771 1.00 77.06 109 GLY A O 1
ATOM 798 N N . ALA A 1 110 ? 26.886 -9.233 -16.123 1.00 83.25 110 ALA A N 1
ATOM 799 C CA . ALA A 1 110 ? 26.351 -10.126 -15.093 1.00 83.25 110 ALA A CA 1
ATOM 800 C C . ALA A 1 110 ? 26.459 -9.533 -13.673 1.00 83.25 110 ALA A C 1
ATOM 802 O O . ALA A 1 110 ? 25.535 -9.674 -12.867 1.00 83.25 110 ALA A O 1
ATOM 803 N N . LYS A 1 111 ? 27.559 -8.831 -13.358 1.00 87.06 111 LYS A N 1
ATOM 804 C CA . LYS A 1 111 ? 27.731 -8.143 -12.064 1.00 87.06 111 LYS A CA 1
ATOM 805 C C . LYS A 1 111 ? 26.745 -6.991 -11.901 1.00 87.06 111 LYS A C 1
ATOM 807 O O . LYS A 1 111 ? 26.164 -6.848 -10.826 1.00 87.06 111 LYS A O 1
ATOM 812 N N . GLU A 1 112 ? 26.530 -6.196 -12.946 1.00 83.94 112 GLU A N 1
ATOM 813 C CA . GLU A 1 112 ? 25.549 -5.107 -12.922 1.00 83.94 112 GLU A CA 1
ATOM 814 C C . GLU A 1 112 ? 24.114 -5.628 -12.789 1.00 83.94 112 GLU A C 1
ATOM 816 O O . GLU A 1 112 ? 23.350 -5.096 -11.984 1.00 83.94 112 GLU A O 1
ATOM 821 N N . ALA A 1 113 ? 23.755 -6.700 -13.504 1.00 85.00 113 ALA A N 1
ATOM 822 C CA . ALA A 1 113 ? 22.446 -7.342 -13.365 1.00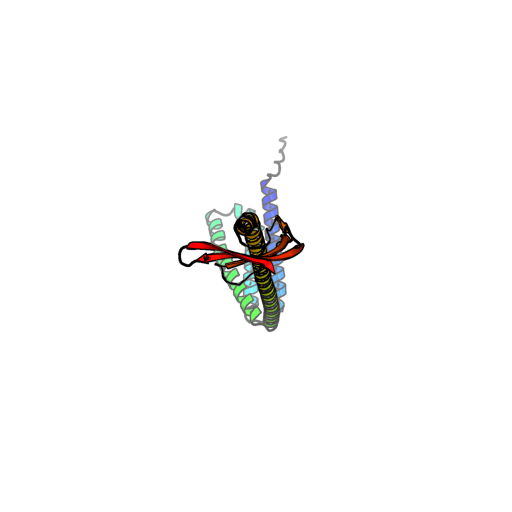 85.00 113 ALA A CA 1
ATOM 823 C C . ALA A 1 113 ? 22.230 -7.871 -11.938 1.00 85.00 113 ALA A C 1
ATOM 825 O O . ALA A 1 113 ? 21.187 -7.623 -11.334 1.00 85.00 113 ALA A O 1
ATOM 826 N N . ALA A 1 114 ? 23.238 -8.527 -11.354 1.00 85.56 114 ALA A N 1
ATOM 827 C CA . ALA A 1 114 ? 23.173 -8.999 -9.974 1.00 85.56 114 ALA A CA 1
ATOM 828 C C . ALA A 1 114 ? 23.062 -7.844 -8.960 1.00 85.56 114 ALA A C 1
ATOM 830 O O . ALA A 1 114 ? 22.355 -7.968 -7.959 1.00 85.56 114 ALA A O 1
ATOM 831 N N . ALA A 1 115 ? 23.736 -6.716 -9.202 1.00 87.75 115 ALA A N 1
ATOM 832 C CA . ALA A 1 115 ? 23.622 -5.526 -8.361 1.00 87.75 115 ALA A CA 1
ATOM 833 C C . ALA A 1 115 ? 22.218 -4.905 -8.444 1.00 87.75 115 ALA A C 1
ATOM 835 O O . ALA A 1 115 ? 21.617 -4.632 -7.405 1.00 87.75 115 ALA A O 1
ATOM 836 N N . LYS A 1 116 ? 21.662 -4.754 -9.654 1.00 86.75 116 LYS A N 1
ATOM 837 C CA . LYS A 1 116 ? 20.291 -4.259 -9.862 1.00 86.75 116 LYS A CA 1
ATOM 838 C C . LYS A 1 116 ? 19.257 -5.171 -9.205 1.00 86.75 116 LYS A C 1
ATOM 840 O O . LYS A 1 116 ? 18.434 -4.679 -8.441 1.00 86.75 116 LYS A O 1
ATOM 845 N N . ALA A 1 117 ? 19.375 -6.488 -9.377 1.00 90.19 117 ALA A N 1
ATOM 846 C CA . ALA A 1 117 ? 18.478 -7.457 -8.748 1.00 90.19 117 ALA A CA 1
ATOM 847 C C . ALA A 1 117 ? 18.490 -7.364 -7.210 1.00 90.19 117 ALA A C 1
ATOM 849 O O . ALA A 1 117 ? 17.444 -7.467 -6.573 1.00 90.19 117 ALA A O 1
ATOM 850 N N . LYS A 1 118 ? 19.656 -7.116 -6.592 1.00 90.38 118 LYS A N 1
ATOM 851 C CA . LYS A 1 118 ? 19.745 -6.885 -5.139 1.00 90.38 118 LYS A CA 1
ATOM 852 C C . LYS A 1 118 ? 19.041 -5.597 -4.714 1.00 90.38 118 LYS A C 1
ATOM 854 O O . LYS A 1 118 ? 18.341 -5.604 -3.707 1.00 90.38 118 LYS A O 1
ATOM 859 N N . VAL A 1 119 ? 19.212 -4.507 -5.462 1.00 91.06 119 VAL A N 1
ATOM 860 C CA . VAL A 1 119 ? 18.542 -3.227 -5.174 1.00 91.06 119 VAL A CA 1
ATOM 861 C C . VAL A 1 119 ? 17.027 -3.363 -5.324 1.00 91.06 119 VAL A C 1
ATOM 863 O O . VAL A 1 119 ? 16.287 -2.928 -4.446 1.00 91.06 119 VAL A O 1
ATOM 866 N N . GLU A 1 120 ? 16.561 -4.022 -6.383 1.00 89.62 120 GLU A N 1
ATOM 867 C CA . GLU A 1 120 ? 15.138 -4.282 -6.612 1.00 89.62 120 GLU A CA 1
ATOM 868 C C . GLU A 1 120 ? 14.539 -5.184 -5.528 1.00 89.62 120 GLU A C 1
ATOM 870 O O . GLU A 1 120 ? 13.449 -4.900 -5.034 1.00 89.62 120 GLU A O 1
ATOM 875 N N . ALA A 1 121 ? 15.265 -6.214 -5.082 1.00 91.31 121 ALA A N 1
ATOM 876 C CA . ALA A 1 121 ? 14.835 -7.061 -3.972 1.00 91.31 121 ALA A CA 1
ATOM 877 C C . ALA A 1 121 ? 14.706 -6.273 -2.657 1.00 91.31 121 ALA A C 1
ATOM 879 O O . ALA A 1 121 ? 13.732 -6.453 -1.924 1.00 91.31 121 ALA A O 1
ATOM 880 N N . LEU A 1 122 ? 15.650 -5.369 -2.366 1.00 91.38 122 LEU A N 1
ATOM 881 C CA . LEU A 1 122 ? 15.575 -4.491 -1.194 1.00 91.38 122 LEU A CA 1
ATOM 882 C C . LEU A 1 122 ? 14.399 -3.511 -1.294 1.00 91.38 122 LEU A C 1
ATOM 884 O O . LEU A 1 122 ? 13.658 -3.353 -0.325 1.00 9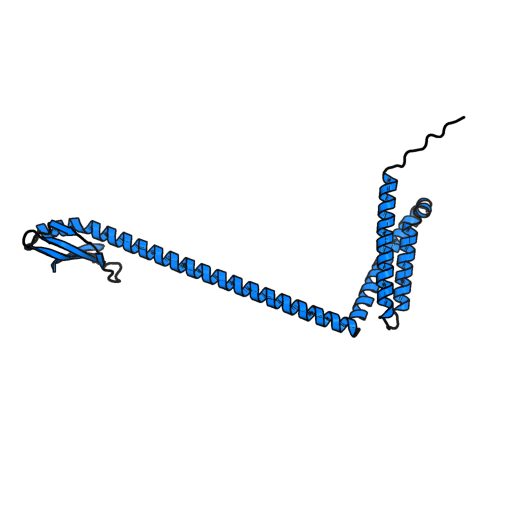1.38 122 LEU A O 1
ATOM 888 N N . ALA A 1 123 ? 14.179 -2.910 -2.464 1.00 92.44 123 ALA A N 1
ATOM 889 C CA . ALA A 1 123 ? 13.053 -2.008 -2.700 1.00 92.44 123 ALA A CA 1
ATOM 890 C C . ALA A 1 123 ? 11.699 -2.731 -2.575 1.00 92.44 123 ALA A C 1
ATOM 892 O O . ALA A 1 123 ? 10.762 -2.204 -1.971 1.00 92.44 123 ALA A O 1
ATOM 893 N N . ALA A 1 124 ? 11.596 -3.961 -3.087 1.00 93.69 124 ALA A N 1
ATOM 894 C CA . ALA A 1 124 ? 10.409 -4.796 -2.938 1.00 93.69 124 ALA A CA 1
ATOM 895 C C . ALA A 1 124 ? 10.157 -5.171 -1.468 1.00 93.69 124 ALA A C 1
ATOM 897 O O . ALA A 1 124 ? 9.022 -5.077 -0.996 1.00 93.69 124 ALA A O 1
ATOM 898 N N . ALA A 1 125 ? 11.208 -5.525 -0.720 1.00 93.62 125 ALA A N 1
ATOM 899 C CA . ALA A 1 125 ? 11.108 -5.820 0.708 1.00 93.62 125 ALA A CA 1
ATOM 900 C C . ALA A 1 125 ? 10.685 -4.590 1.532 1.00 93.62 125 ALA A C 1
ATOM 902 O O . ALA A 1 125 ? 9.866 -4.707 2.446 1.00 93.62 125 ALA A O 1
ATOM 903 N N . GLU A 1 126 ? 11.193 -3.399 1.202 1.00 92.38 126 GLU A N 1
ATOM 904 C CA . GLU A 1 126 ? 10.780 -2.152 1.851 1.00 92.38 126 GLU A CA 1
ATOM 905 C C . GLU A 1 126 ? 9.313 -1.821 1.549 1.00 92.38 126 GLU A C 1
ATOM 907 O O . GLU A 1 126 ? 8.555 -1.471 2.458 1.00 92.38 126 GLU A O 1
ATOM 912 N N . LYS A 1 127 ? 8.881 -1.993 0.294 1.00 94.62 127 LYS A N 1
ATOM 913 C CA . LYS A 1 127 ? 7.482 -1.799 -0.102 1.00 94.62 127 LYS A CA 1
ATOM 914 C C . LYS A 1 127 ? 6.547 -2.750 0.647 1.00 94.62 127 LYS A C 1
ATOM 916 O O . LYS A 1 127 ? 5.535 -2.299 1.178 1.00 94.62 127 LYS A O 1
ATOM 921 N N . ALA A 1 128 ? 6.914 -4.027 0.764 1.00 93.44 128 ALA A N 1
ATOM 922 C CA . ALA A 1 128 ? 6.142 -5.011 1.519 1.00 93.44 128 ALA A CA 1
ATOM 923 C C . ALA A 1 128 ? 6.041 -4.651 3.014 1.00 93.44 128 ALA A C 1
ATOM 925 O O . ALA A 1 128 ? 4.974 -4.773 3.612 1.00 93.44 128 ALA A O 1
ATOM 926 N N . ARG A 1 129 ? 7.124 -4.140 3.621 1.00 93.31 129 ARG A N 1
ATOM 927 C CA . ARG A 1 129 ? 7.105 -3.665 5.017 1.00 93.31 129 ARG A CA 1
ATOM 928 C C . ARG A 1 129 ? 6.183 -2.467 5.223 1.00 93.31 129 ARG A C 1
ATOM 930 O O . ARG A 1 129 ? 5.470 -2.430 6.222 1.00 93.31 129 ARG A O 1
ATOM 937 N N . LYS A 1 130 ? 6.191 -1.500 4.300 1.00 94.19 130 LYS A N 1
ATOM 938 C CA . LYS A 1 130 ? 5.297 -0.332 4.365 1.00 94.19 130 LYS A CA 1
ATOM 939 C C . LYS A 1 130 ? 3.832 -0.753 4.274 1.00 94.19 130 LYS A C 1
ATOM 941 O O . LYS A 1 130 ? 3.047 -0.338 5.116 1.00 94.19 130 LYS A O 1
ATOM 946 N N . GLN A 1 131 ? 3.503 -1.650 3.345 1.00 94.44 131 GLN A N 1
ATOM 947 C CA . GLN A 1 131 ? 2.144 -2.185 3.208 1.00 94.44 131 GLN A CA 1
ATOM 948 C C . GLN A 1 131 ? 1.682 -2.927 4.470 1.00 94.44 131 GLN A C 1
ATOM 950 O O . GLN A 1 131 ? 0.605 -2.648 4.981 1.00 94.44 131 GLN A O 1
ATOM 955 N N . ALA A 1 132 ? 2.526 -3.786 5.050 1.00 94.44 132 ALA A N 1
ATOM 956 C CA . ALA A 1 132 ? 2.181 -4.489 6.288 1.00 94.44 132 ALA A CA 1
ATOM 957 C C . ALA A 1 132 ? 1.941 -3.538 7.479 1.00 94.44 132 ALA A C 1
ATOM 959 O O . ALA A 1 132 ? 1.085 -3.802 8.323 1.00 94.44 132 ALA A O 1
ATOM 960 N N . LEU A 1 133 ? 2.685 -2.428 7.555 1.00 95.06 133 LEU A N 1
ATOM 961 C CA . LEU A 1 133 ? 2.483 -1.386 8.567 1.00 95.06 133 LEU A CA 1
ATOM 962 C C . LEU A 1 133 ? 1.172 -0.619 8.360 1.00 95.06 133 LEU A C 1
ATOM 964 O O . LEU A 1 133 ? 0.487 -0.325 9.339 1.00 95.06 133 LEU A O 1
ATOM 968 N N . GLU A 1 134 ? 0.819 -0.298 7.117 1.00 93.81 134 GLU A N 1
ATOM 969 C CA . GLU A 1 134 ? -0.452 0.357 6.786 1.00 93.81 134 GLU A CA 1
ATOM 970 C C . GLU A 1 134 ? -1.646 -0.551 7.101 1.00 93.81 134 GLU A C 1
ATOM 972 O O . GLU A 1 134 ? -2.576 -0.115 7.778 1.00 93.81 134 GLU A O 1
ATOM 977 N N . ASP A 1 135 ? -1.572 -1.834 6.742 1.00 94.62 135 ASP A N 1
ATOM 978 C CA . ASP A 1 135 ? -2.607 -2.820 7.065 1.00 94.62 135 ASP A CA 1
ATOM 979 C C . ASP A 1 135 ? -2.776 -3.003 8.582 1.00 94.62 135 ASP A C 1
ATOM 981 O O . ASP A 1 135 ? -3.896 -3.130 9.087 1.00 94.62 135 ASP A O 1
ATOM 985 N N . ALA A 1 136 ? -1.671 -3.004 9.335 1.00 93.06 136 ALA A N 1
ATOM 986 C CA . ALA A 1 136 ? -1.712 -3.074 10.793 1.00 93.06 136 ALA A CA 1
ATOM 987 C C . ALA A 1 136 ? -2.359 -1.823 11.409 1.00 93.06 136 ALA A C 1
ATOM 989 O O . ALA A 1 136 ? -3.147 -1.947 12.348 1.00 93.06 136 ALA A O 1
ATOM 990 N N . ARG A 1 137 ? -2.076 -0.630 10.867 1.00 95.25 137 ARG A N 1
ATOM 991 C CA . ARG A 1 137 ? -2.706 0.625 11.307 1.00 95.25 137 ARG A CA 1
ATOM 992 C C . ARG A 1 137 ? -4.200 0.644 11.012 1.00 95.25 137 ARG A C 1
ATOM 994 O O . ARG A 1 137 ? -4.967 0.950 11.915 1.00 95.25 137 ARG A O 1
ATOM 1001 N N . ALA A 1 138 ? -4.611 0.241 9.811 1.00 95.06 138 ALA A N 1
ATOM 1002 C CA . ALA A 1 138 ? -6.023 0.172 9.442 1.00 95.06 138 ALA A CA 1
ATOM 1003 C C . ALA A 1 138 ? -6.805 -0.774 10.369 1.00 95.06 138 ALA A C 1
ATOM 1005 O O . ALA A 1 138 ? -7.894 -0.447 10.832 1.00 95.06 138 ALA A O 1
ATOM 1006 N N . LYS A 1 139 ? -6.228 -1.934 10.713 1.00 94.56 139 LYS A N 1
ATOM 1007 C CA . LYS A 1 139 ? -6.844 -2.862 11.676 1.00 94.56 139 LYS A CA 1
ATOM 1008 C C . LYS A 1 139 ? -6.926 -2.281 13.088 1.00 94.56 139 LYS A C 1
ATOM 1010 O O . LYS A 1 139 ? -7.936 -2.485 13.754 1.00 94.56 139 LYS A O 1
ATOM 1015 N N . ALA A 1 140 ? -5.890 -1.573 13.540 1.00 94.12 140 ALA A N 1
ATOM 1016 C CA . ALA A 1 140 ? -5.893 -0.929 14.852 1.00 94.12 140 ALA A CA 1
ATOM 1017 C C . ALA A 1 140 ? -6.941 0.194 14.938 1.00 94.12 140 ALA A C 1
ATOM 1019 O O . ALA A 1 140 ? -7.648 0.288 15.936 1.00 94.12 140 ALA A O 1
ATOM 1020 N N . GLU A 1 141 ? -7.090 0.993 13.882 1.00 94.38 141 GLU A N 1
ATOM 1021 C CA . GLU A 1 141 ? -8.101 2.053 13.802 1.00 94.38 141 GLU A CA 1
ATOM 1022 C C . GLU A 1 141 ? -9.524 1.480 13.815 1.00 94.38 141 GLU A C 1
ATOM 1024 O O . GLU A 1 141 ? -10.373 1.951 14.568 1.00 94.38 141 GLU A O 1
ATOM 1029 N N . LEU A 1 142 ? -9.774 0.399 13.067 1.00 94.56 142 LEU A N 1
ATOM 1030 C CA . LEU A 1 142 ? -11.063 -0.299 13.097 1.00 94.56 142 LEU A CA 1
ATOM 1031 C C . LEU A 1 142 ? -11.383 -0.881 14.481 1.00 94.56 142 LEU A C 1
ATOM 1033 O O . LEU A 1 142 ? -12.533 -0.826 14.913 1.00 94.56 142 LEU A O 1
ATOM 1037 N N . ALA A 1 143 ? -10.384 -1.422 15.183 1.00 94.56 143 ALA A N 1
ATOM 1038 C CA . ALA A 1 143 ? -10.567 -1.926 16.542 1.00 94.56 143 ALA A CA 1
ATOM 1039 C C . ALA A 1 143 ? -10.905 -0.790 17.523 1.00 94.56 143 ALA A C 1
ATOM 1041 O O . ALA A 1 143 ? -11.867 -0.908 18.277 1.00 94.56 143 ALA A O 1
ATOM 1042 N N . GLN A 1 144 ? -10.194 0.339 17.454 1.00 93.25 144 GLN A N 1
ATOM 1043 C CA . GLN A 1 144 ? -10.487 1.515 18.282 1.00 93.25 144 GLN A CA 1
ATOM 1044 C C . GLN A 1 144 ? -11.871 2.110 17.983 1.00 93.25 144 GLN A C 1
ATOM 1046 O O . GLN A 1 144 ? -12.607 2.474 18.902 1.00 93.25 144 GLN A O 1
ATOM 1051 N N . ALA A 1 145 ? -12.271 2.169 16.711 1.00 93.62 145 ALA A N 1
ATOM 1052 C CA . ALA A 1 145 ? -13.611 2.602 16.319 1.00 93.62 145 ALA A CA 1
ATOM 1053 C C . ALA A 1 145 ? -14.704 1.653 16.851 1.00 93.62 145 ALA A C 1
ATOM 1055 O O . ALA A 1 145 ? -15.769 2.096 17.276 1.00 93.62 145 ALA A O 1
ATOM 1056 N N . ALA A 1 146 ? -14.445 0.342 16.874 1.00 94.06 146 ALA A N 1
ATOM 1057 C CA . ALA A 1 146 ? -15.377 -0.631 17.438 1.00 94.06 146 ALA A CA 1
ATOM 1058 C C . ALA A 1 146 ? -15.494 -0.512 18.969 1.00 94.06 146 ALA A C 1
ATOM 1060 O O . ALA A 1 146 ? -16.600 -0.597 19.503 1.00 94.06 146 ALA A O 1
ATOM 1061 N N . GLU A 1 147 ? -14.382 -0.287 19.672 1.00 92.44 147 GLU A N 1
ATOM 1062 C CA . GLU A 1 147 ? -14.365 -0.088 21.127 1.00 92.44 147 GLU A CA 1
ATOM 1063 C C . GLU A 1 147 ? -15.088 1.199 21.538 1.00 92.44 147 GLU A C 1
ATOM 1065 O O . GLU A 1 147 ? -15.914 1.178 22.451 1.00 92.44 147 GLU A O 1
ATOM 1070 N N . THR A 1 148 ? -14.840 2.303 20.831 1.00 92.81 148 THR A N 1
ATOM 1071 C CA . THR A 1 148 ? -15.524 3.584 21.077 1.00 92.81 148 THR A CA 1
ATOM 1072 C C . THR A 1 148 ? -17.026 3.478 20.824 1.00 92.81 148 THR A C 1
ATOM 1074 O O . THR A 1 148 ? -17.811 3.835 21.700 1.00 92.81 148 THR A O 1
ATOM 1077 N N . ALA A 1 149 ? -17.448 2.870 19.711 1.00 92.56 149 ALA A N 1
ATOM 1078 C CA . ALA A 1 149 ? -18.865 2.628 19.437 1.00 92.56 149 ALA A CA 1
ATOM 1079 C C . ALA A 1 149 ? -19.525 1.695 20.474 1.00 92.56 149 ALA A C 1
ATOM 1081 O O . ALA A 1 149 ? -20.709 1.840 20.785 1.00 92.56 149 ALA A O 1
ATOM 1082 N N . ALA A 1 150 ? -18.789 0.721 21.019 1.00 90.88 150 ALA A N 1
ATOM 1083 C CA . ALA A 1 150 ? -19.292 -0.136 22.091 1.00 90.88 150 ALA A CA 1
ATOM 1084 C C . ALA A 1 150 ? -19.459 0.636 23.410 1.00 90.88 150 ALA A C 1
ATOM 1086 O O . ALA A 1 150 ? -20.471 0.453 24.089 1.00 90.88 150 ALA A O 1
ATOM 1087 N N . ALA A 1 151 ? -18.513 1.516 23.749 1.00 89.94 151 ALA A N 1
ATOM 1088 C CA . ALA A 1 151 ? -18.590 2.373 24.928 1.00 89.94 151 ALA A CA 1
ATOM 1089 C C . ALA A 1 151 ? -19.755 3.374 24.837 1.00 89.94 151 ALA A C 1
ATOM 1091 O O . ALA A 1 151 ? -20.512 3.512 25.796 1.00 89.94 151 ALA A O 1
ATOM 1092 N N . GLU A 1 152 ? -19.961 4.004 23.676 1.00 92.31 152 GLU A N 1
ATOM 1093 C CA . GLU A 1 152 ? -21.103 4.898 23.430 1.00 92.31 152 GLU A CA 1
ATOM 1094 C C . GLU A 1 152 ? -22.437 4.166 23.608 1.00 92.31 152 GLU A C 1
ATOM 1096 O O . GLU A 1 152 ? -23.302 4.620 24.354 1.00 92.31 152 GLU A O 1
ATOM 1101 N N . ARG A 1 153 ? -22.579 2.965 23.029 1.00 86.75 153 ARG A N 1
ATOM 1102 C CA . ARG A 1 153 ? -23.787 2.144 23.218 1.00 86.75 153 ARG A CA 1
ATOM 1103 C C . ARG A 1 153 ? -24.032 1.793 24.683 1.00 86.75 153 ARG A C 1
ATOM 1105 O O . ARG A 1 153 ? -25.182 1.751 25.110 1.00 86.75 153 ARG A O 1
ATOM 1112 N N . GLN A 1 154 ? -22.982 1.513 25.453 1.00 85.62 154 GLN A N 1
ATOM 1113 C CA . GLN A 1 154 ? -23.122 1.243 26.886 1.00 85.62 154 GLN A CA 1
ATOM 1114 C C . GLN A 1 154 ? -23.570 2.489 27.657 1.00 85.62 154 GLN A C 1
ATOM 1116 O O . GLN A 1 154 ? -24.443 2.374 28.518 1.00 85.62 154 GLN A O 1
ATOM 1121 N N . ALA A 1 155 ? -23.029 3.664 27.328 1.00 87.44 155 ALA A N 1
ATOM 1122 C CA . ALA A 1 155 ? -23.448 4.930 27.923 1.00 87.44 155 ALA A CA 1
ATOM 1123 C C . ALA A 1 155 ? -24.918 5.260 27.597 1.00 87.44 155 ALA A C 1
ATOM 1125 O O . ALA A 1 155 ? -25.676 5.651 28.488 1.00 87.44 155 ALA A O 1
ATOM 1126 N N . ASP A 1 156 ? -25.355 5.018 26.358 1.00 87.31 156 ASP A N 1
ATOM 1127 C CA . ASP A 1 156 ? -26.750 5.197 25.941 1.00 87.31 156 ASP A CA 1
ATOM 1128 C C . ASP A 1 156 ? -27.694 4.255 26.695 1.00 87.31 156 ASP A C 1
ATOM 1130 O O . ASP A 1 156 ? -28.734 4.682 27.198 1.00 87.31 156 ASP A O 1
ATOM 1134 N N . ILE A 1 157 ? -27.324 2.975 26.822 1.00 86.06 157 ILE A N 1
ATOM 1135 C CA . ILE A 1 157 ? -28.098 1.981 27.577 1.00 86.06 157 ILE A CA 1
ATOM 1136 C C . ILE A 1 157 ? -28.208 2.386 29.051 1.00 86.06 157 ILE A C 1
ATOM 1138 O O . ILE A 1 157 ? -29.296 2.307 29.621 1.00 86.06 157 ILE A O 1
ATOM 1142 N N . GLN A 1 158 ? -27.114 2.844 29.669 1.00 86.12 158 GLN A N 1
ATOM 1143 C CA . GLN A 1 158 ? -27.140 3.332 31.052 1.00 86.12 158 GLN A CA 1
ATOM 1144 C C . GLN A 1 158 ? -28.046 4.556 31.203 1.00 86.12 158 GLN A C 1
ATOM 1146 O O . GLN A 1 158 ? -28.866 4.594 32.117 1.00 86.12 158 GLN A O 1
ATOM 1151 N N . THR A 1 159 ? -27.963 5.511 30.276 1.00 88.81 159 THR A N 1
ATOM 1152 C CA . THR A 1 159 ? -28.805 6.716 30.278 1.00 88.81 159 THR A CA 1
ATOM 1153 C C . THR A 1 159 ? -30.286 6.362 30.130 1.00 88.81 159 THR A C 1
ATOM 1155 O O . THR A 1 159 ? -31.130 6.867 30.868 1.00 88.81 159 THR A O 1
ATOM 1158 N N . GLN A 1 160 ? -30.624 5.446 29.217 1.00 88.12 160 GLN A N 1
ATOM 1159 C CA . GLN A 1 160 ? -31.997 4.963 29.054 1.00 88.12 160 GLN A CA 1
ATOM 1160 C C . GLN A 1 160 ? -32.501 4.239 30.304 1.00 88.12 160 GLN A C 1
ATOM 1162 O O . GLN A 1 160 ? -33.634 4.469 30.726 1.00 88.12 160 G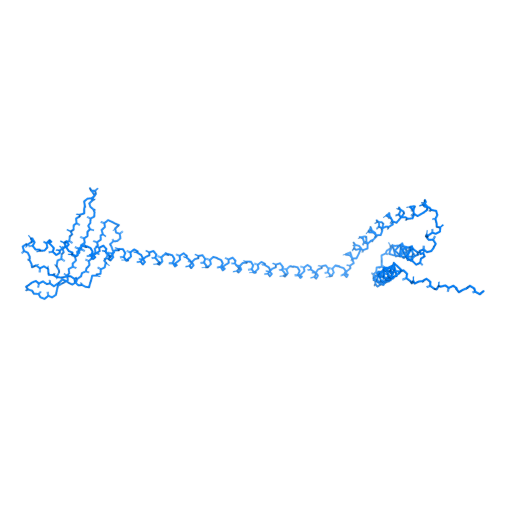LN A O 1
ATOM 1167 N N . ALA A 1 161 ? -31.673 3.390 30.914 1.00 87.12 161 ALA A N 1
ATOM 1168 C CA . ALA A 1 161 ? -32.042 2.676 32.128 1.00 87.12 161 ALA A CA 1
ATOM 1169 C C . ALA A 1 161 ? -32.261 3.629 33.315 1.00 87.12 161 ALA A C 1
ATOM 1171 O O . ALA A 1 161 ? -33.219 3.441 34.064 1.00 87.12 161 ALA A O 1
ATOM 1172 N N . GLN A 1 162 ? -31.443 4.680 33.443 1.00 88.88 162 GLN A N 1
ATOM 1173 C CA . GLN A 1 162 ? -31.623 5.717 34.461 1.00 88.88 162 GLN A CA 1
ATOM 1174 C C . GLN A 1 162 ? -32.954 6.453 34.266 1.00 88.88 162 GLN A C 1
ATOM 1176 O O . GLN A 1 162 ? -33.763 6.499 35.187 1.00 88.88 162 GLN A O 1
ATOM 1181 N N . ASN A 1 163 ? -33.240 6.919 33.045 1.00 90.06 163 ASN A N 1
ATOM 1182 C CA . ASN A 1 163 ? -34.502 7.593 32.725 1.00 90.06 163 ASN A CA 1
ATOM 1183 C C . ASN A 1 163 ? -35.727 6.706 33.020 1.00 90.06 163 ASN A C 1
ATOM 1185 O O . ASN A 1 163 ? -36.765 7.190 33.475 1.00 90.06 163 ASN A O 1
ATOM 1189 N N . LEU A 1 164 ? -35.620 5.394 32.775 1.00 88.62 164 LEU A N 1
ATOM 1190 C CA . LEU A 1 164 ? -36.670 4.441 33.128 1.00 88.62 164 LEU A CA 1
ATOM 1191 C C . LEU A 1 164 ? -36.835 4.317 34.647 1.00 88.62 164 LEU A C 1
ATOM 1193 O O . LEU A 1 164 ? -37.972 4.333 35.117 1.00 88.62 164 LEU A O 1
ATOM 1197 N N . CYS A 1 165 ? -35.746 4.237 35.415 1.00 89.31 165 CYS A N 1
ATOM 1198 C CA . CYS A 1 165 ? -35.810 4.227 36.878 1.00 89.31 165 CYS A CA 1
ATOM 1199 C C . CYS A 1 165 ? -36.460 5.504 37.426 1.00 89.31 165 CYS A C 1
ATOM 1201 O O . CYS A 1 165 ? -37.376 5.410 38.243 1.00 89.31 165 CYS A O 1
ATOM 1203 N N . ASP A 1 166 ? -36.074 6.673 36.916 1.00 89.88 166 ASP A N 1
ATOM 1204 C CA . ASP A 1 166 ? -36.648 7.958 37.323 1.00 89.88 166 ASP A CA 1
ATOM 1205 C C . ASP A 1 166 ? -38.156 8.019 37.011 1.00 89.88 166 ASP A C 1
ATOM 1207 O O . ASP A 1 166 ? -38.955 8.484 37.825 1.00 89.88 166 ASP A O 1
ATOM 1211 N N . SER A 1 167 ? -38.588 7.448 35.879 1.00 90.19 167 SER A N 1
ATOM 1212 C CA . SER A 1 167 ? -40.013 7.360 35.522 1.00 90.19 167 SER A CA 1
ATOM 1213 C C . SER A 1 167 ? -40.838 6.431 36.428 1.00 90.19 167 SER A C 1
ATOM 1215 O O . SER A 1 167 ? -42.062 6.566 36.503 1.00 90.19 167 SER A O 1
ATOM 1217 N N . LEU A 1 168 ? -40.198 5.487 37.131 1.00 88.94 168 LEU A N 1
ATOM 1218 C CA . LEU A 1 168 ? -40.868 4.558 38.047 1.00 88.94 168 LEU A CA 1
ATOM 1219 C C . LEU A 1 168 ? -41.097 5.154 39.438 1.00 88.94 168 LEU A C 1
ATOM 1221 O O . LEU A 1 168 ? -42.031 4.727 40.118 1.00 88.94 168 LEU A O 1
ATOM 1225 N N . VAL A 1 169 ? -40.306 6.151 39.843 1.00 90.25 169 VAL A N 1
ATOM 1226 C CA . VAL A 1 169 ? -40.415 6.840 41.141 1.00 90.25 169 VAL A CA 1
ATOM 1227 C C . VAL A 1 169 ? -41.851 7.255 41.489 1.00 90.25 169 VAL A C 1
ATOM 1229 O O . VAL A 1 169 ? -42.323 6.850 42.553 1.00 90.25 169 VAL A O 1
ATOM 1232 N N . PRO A 1 170 ? -42.606 7.978 40.633 1.00 89.62 170 PRO A N 1
ATOM 1233 C CA . PRO A 1 170 ? -43.971 8.382 40.974 1.00 89.62 170 PRO A CA 1
ATOM 1234 C C . PRO A 1 170 ? -44.911 7.188 41.192 1.00 89.62 170 PRO A C 1
ATOM 1236 O O . PRO A 1 170 ? -45.764 7.236 42.077 1.00 89.62 170 PRO A O 1
ATOM 1239 N N . ASN A 1 171 ? -44.733 6.095 40.440 1.00 87.44 171 ASN A N 1
ATOM 1240 C CA . ASN A 1 171 ? -45.537 4.881 40.605 1.00 87.44 171 ASN A CA 1
ATOM 1241 C C . ASN A 1 171 ? -45.216 4.166 41.923 1.00 87.44 171 ASN A C 1
ATOM 1243 O O . ASN A 1 171 ? -46.127 3.682 42.590 1.00 87.44 171 ASN A O 1
ATOM 1247 N N . VAL A 1 172 ? -43.939 4.115 42.314 1.00 86.50 172 VAL A N 1
ATOM 1248 C CA . VAL A 1 172 ? -43.497 3.521 43.588 1.00 86.50 172 VAL A CA 1
ATOM 1249 C C . VAL A 1 172 ? -44.006 4.340 44.774 1.00 86.50 172 VAL A C 1
ATOM 1251 O O . VAL A 1 172 ? -44.533 3.770 45.728 1.00 86.50 172 VAL A O 1
ATOM 1254 N N . ILE A 1 173 ? -43.927 5.673 44.694 1.00 87.19 173 ILE A N 1
ATOM 1255 C CA . ILE A 1 173 ? -44.487 6.574 45.710 1.00 87.19 173 ILE A CA 1
ATOM 1256 C C . ILE A 1 173 ? -45.996 6.341 45.844 1.00 87.19 173 ILE A C 1
ATOM 1258 O O . ILE A 1 173 ? -46.478 6.163 46.961 1.00 87.19 173 ILE A O 1
ATOM 1262 N N . ALA A 1 174 ? -46.736 6.271 44.730 1.00 86.56 174 ALA A N 1
ATOM 1263 C CA . ALA A 1 174 ? -48.174 5.995 44.746 1.00 86.56 174 ALA A CA 1
ATOM 1264 C C . ALA A 1 174 ? -48.498 4.629 45.382 1.00 86.56 174 ALA A C 1
ATOM 1266 O O . ALA A 1 174 ? -49.313 4.562 46.296 1.00 86.56 174 ALA A O 1
ATOM 1267 N N . LEU A 1 175 ? -47.788 3.566 44.986 1.00 84.88 175 LEU A N 1
ATOM 1268 C CA . LEU A 1 175 ? -47.921 2.223 45.569 1.00 84.88 175 LEU A CA 1
ATOM 1269 C C . LEU A 1 175 ? -47.652 2.198 47.080 1.00 84.88 175 LEU A C 1
ATOM 1271 O O . LEU A 1 175 ? -48.286 1.430 47.803 1.00 84.88 175 LEU A O 1
ATOM 1275 N N . SER A 1 176 ? -46.726 3.025 47.572 1.00 85.44 176 SER A N 1
ATOM 1276 C CA . SER A 1 176 ? -46.423 3.100 49.005 1.00 85.44 176 SER A CA 1
ATOM 1277 C C . SER A 1 176 ? -47.550 3.723 49.832 1.00 85.44 176 SER A C 1
ATOM 1279 O O . SER A 1 176 ? -47.705 3.361 50.997 1.00 85.44 176 SER A O 1
ATOM 1281 N N . LYS A 1 177 ? -48.361 4.606 49.230 1.00 83.75 177 LYS A N 1
ATOM 1282 C CA . LYS A 1 177 ? -49.503 5.260 49.890 1.00 83.75 177 LYS A CA 1
ATOM 1283 C C . LYS A 1 177 ? -50.688 4.320 50.086 1.00 83.75 177 LYS A C 1
ATOM 1285 O O . LYS A 1 177 ? -51.434 4.477 51.047 1.00 83.75 177 LYS A O 1
ATOM 1290 N N . ASP A 1 178 ? -50.823 3.327 49.211 1.00 80.06 178 ASP A N 1
ATOM 1291 C CA . ASP A 1 178 ? -51.920 2.354 49.242 1.00 80.06 178 ASP A CA 1
ATOM 1292 C C . ASP A 1 178 ? -51.618 1.128 50.137 1.00 80.06 178 ASP A C 1
ATOM 1294 O O . ASP A 1 178 ? -52.481 0.273 50.347 1.00 80.06 178 ASP A O 1
ATOM 1298 N N . GLY A 1 179 ? -50.390 1.007 50.661 1.00 74.19 179 GLY A N 1
ATOM 1299 C CA . GLY A 1 179 ? -49.924 -0.144 51.444 1.00 74.19 179 GLY A CA 1
ATOM 1300 C C . GLY A 1 179 ? -50.032 0.011 52.970 1.00 74.19 179 GLY A C 1
ATOM 1301 O O . GLY A 1 179 ? -50.146 1.103 53.509 1.00 74.19 179 GLY A O 1
ATOM 1302 N N . ILE A 1 180 ? -49.908 -1.106 53.704 1.00 62.03 180 ILE A N 1
ATOM 1303 C CA . ILE A 1 180 ? -49.944 -1.173 55.190 1.00 62.03 180 ILE A CA 1
ATOM 1304 C C . ILE A 1 180 ? -48.576 -0.767 55.822 1.00 62.03 180 ILE A C 1
ATOM 1306 O O . ILE A 1 180 ? -48.311 -1.001 56.999 1.00 62.03 180 ILE A O 1
ATOM 1310 N N . GLY A 1 181 ? -47.663 -0.178 55.043 1.00 69.19 181 GLY A N 1
ATOM 1311 C CA . GLY A 1 181 ? -46.274 0.111 55.430 1.00 69.19 181 GLY A CA 1
ATOM 1312 C C . GLY A 1 181 ? -45.970 1.597 55.680 1.00 69.19 181 GLY A C 1
ATOM 1313 O O . GLY A 1 181 ? -46.865 2.436 55.610 1.00 69.19 181 GLY A O 1
ATOM 1314 N N . PRO A 1 182 ? -44.705 1.947 55.991 1.00 73.38 182 PRO A N 1
ATOM 1315 C CA . PRO A 1 182 ? -44.272 3.341 56.047 1.00 73.38 182 PRO A CA 1
ATOM 1316 C C . PRO A 1 182 ? -44.384 3.996 54.661 1.00 73.38 182 PRO A C 1
ATOM 1318 O O . PRO A 1 182 ? -43.866 3.468 53.679 1.00 73.38 182 PRO A O 1
ATOM 1321 N N . GLU A 1 183 ? -45.054 5.148 54.606 1.00 83.69 183 GLU A N 1
ATOM 1322 C CA . GLU A 1 183 ? -45.253 5.926 53.379 1.00 83.69 183 GLU A CA 1
ATOM 1323 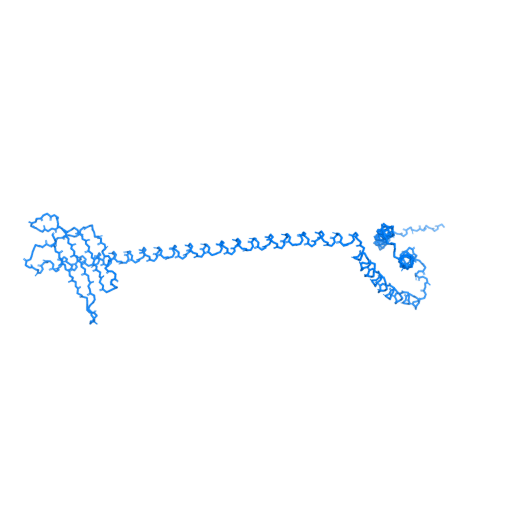C C . GLU A 1 183 ? -43.917 6.503 52.891 1.00 83.69 183 GLU A C 1
ATOM 1325 O O . GLU A 1 183 ? -43.189 7.130 53.670 1.00 83.69 183 GLU A O 1
ATOM 1330 N N . VAL A 1 184 ? -43.605 6.289 51.609 1.00 84.00 184 VAL A N 1
ATOM 1331 C CA . VAL A 1 184 ? -42.432 6.867 50.944 1.00 84.00 184 VAL A CA 1
ATOM 1332 C C . VAL A 1 184 ? -42.813 8.248 50.421 1.00 84.00 184 VAL A C 1
ATOM 1334 O O . VAL A 1 184 ? -43.748 8.385 49.634 1.00 84.00 184 VAL A O 1
ATOM 1337 N N . ILE A 1 185 ? -42.092 9.273 50.869 1.00 84.88 185 ILE A N 1
ATOM 1338 C CA . ILE A 1 185 ? -42.337 10.675 50.508 1.00 84.88 185 ILE A CA 1
ATOM 1339 C C . ILE A 1 185 ? -41.517 11.049 49.271 1.00 84.88 185 ILE A C 1
ATOM 1341 O O . ILE A 1 185 ? -42.034 11.678 48.350 1.00 84.88 185 ILE A O 1
ATOM 1345 N N . GLU A 1 186 ? -40.252 10.634 49.244 1.00 88.94 186 GLU A N 1
ATOM 1346 C CA . GLU A 1 186 ? -39.282 10.965 48.201 1.00 88.94 186 GLU A CA 1
ATOM 1347 C C . GLU A 1 186 ? -38.273 9.822 48.042 1.00 88.94 186 GLU A C 1
ATOM 1349 O O . GLU A 1 186 ? -38.025 9.078 48.993 1.00 88.94 186 GLU A O 1
ATOM 1354 N N . ILE A 1 187 ? -37.703 9.672 46.844 1.00 88.44 187 ILE A N 1
ATOM 1355 C CA . ILE A 1 187 ? -36.606 8.741 46.563 1.00 88.44 187 ILE A CA 1
ATOM 1356 C C . ILE A 1 187 ? -35.462 9.537 45.934 1.00 88.44 187 ILE A C 1
ATOM 1358 O O . ILE A 1 187 ? -35.610 10.073 44.839 1.00 88.44 187 ILE A O 1
ATOM 1362 N N . ASN A 1 188 ? -34.325 9.571 46.620 1.00 89.56 188 ASN A N 1
ATOM 1363 C CA . ASN A 1 188 ? -33.097 10.245 46.217 1.00 89.56 188 ASN A CA 1
ATOM 1364 C C . ASN A 1 188 ? -32.030 9.231 45.772 1.00 89.56 188 ASN A C 1
ATOM 1366 O O . ASN A 1 188 ? -32.163 8.030 46.012 1.00 89.56 188 ASN A O 1
ATOM 1370 N N . GLU A 1 189 ? -30.961 9.716 45.132 1.00 88.69 189 GLU A N 1
ATOM 1371 C CA . GLU A 1 189 ? -29.763 8.928 44.779 1.00 88.69 189 GLU A CA 1
ATOM 1372 C C . GLU A 1 189 ? -30.066 7.609 44.044 1.00 88.69 189 GLU A C 1
ATOM 1374 O O . GLU A 1 189 ? -29.635 6.523 44.438 1.00 88.69 189 GLU A O 1
ATOM 1379 N N . ILE A 1 190 ? -30.845 7.700 42.967 1.00 88.56 190 ILE A N 1
ATOM 1380 C CA . ILE A 1 190 ? -31.274 6.530 42.202 1.00 88.56 190 ILE A CA 1
ATOM 1381 C C . ILE A 1 190 ? -30.095 5.970 41.401 1.00 88.56 190 ILE A C 1
ATOM 1383 O O . ILE A 1 190 ? -29.526 6.655 40.554 1.00 88.56 190 ILE A O 1
ATOM 1387 N N . ALA A 1 191 ? -29.776 4.700 41.627 1.00 88.69 191 ALA A N 1
ATOM 1388 C CA . ALA A 1 191 ? -28.776 3.935 40.897 1.00 88.69 191 ALA A CA 1
ATOM 1389 C C . ALA A 1 191 ? -29.408 2.714 40.215 1.00 88.69 191 ALA A C 1
ATOM 1391 O O . ALA A 1 191 ? -30.194 1.981 40.820 1.00 88.69 191 ALA A O 1
ATOM 1392 N N . VAL A 1 192 ? -29.034 2.465 38.960 1.00 87.88 192 VAL A N 1
ATOM 1393 C CA . VAL A 1 192 ? -29.495 1.311 38.174 1.00 87.88 192 VAL A CA 1
ATOM 1394 C C . VAL A 1 192 ? -28.670 0.067 38.518 1.00 87.88 192 VAL A C 1
ATOM 1396 O O . VAL A 1 192 ? -27.447 0.059 38.391 1.00 87.88 192 VAL A O 1
ATOM 1399 N N . GLY A 1 193 ? -29.340 -1.023 38.889 1.00 80.94 193 GLY A N 1
ATOM 1400 C CA . GLY A 1 193 ? -28.754 -2.355 39.014 1.00 80.94 193 GLY A CA 1
ATOM 1401 C C . GLY A 1 193 ? -29.010 -3.189 37.757 1.00 80.94 193 GLY A C 1
ATOM 1402 O O . GLY A 1 193 ? -30.140 -3.604 37.498 1.00 80.94 193 GLY A O 1
ATOM 1403 N N . TYR A 1 194 ? -27.965 -3.479 36.979 1.00 67.75 194 TYR A N 1
ATOM 1404 C CA . TYR A 1 194 ? -28.088 -4.331 35.793 1.00 67.75 194 TYR A CA 1
ATOM 1405 C C . TYR A 1 194 ? -28.199 -5.807 36.204 1.00 67.75 194 TYR A C 1
ATOM 1407 O O . TYR A 1 194 ? -27.286 -6.348 36.823 1.00 67.75 194 TYR A O 1
ATOM 1415 N N . THR A 1 195 ? -29.304 -6.474 35.859 1.00 63.19 195 THR A N 1
ATOM 1416 C CA . THR A 1 195 ? -29.528 -7.894 36.213 1.00 63.19 195 THR A CA 1
ATOM 1417 C C . THR A 1 195 ? -29.195 -8.878 35.091 1.00 63.19 195 THR A C 1
ATOM 1419 O O . THR A 1 195 ? -29.314 -10.084 35.276 1.00 63.19 195 THR A O 1
ATOM 1422 N N . GLY A 1 196 ? -28.744 -8.396 33.929 1.00 63.81 196 GLY A N 1
ATOM 1423 C CA . GLY A 1 196 ? -28.431 -9.241 32.769 1.00 63.81 196 GLY A CA 1
ATOM 1424 C C . GLY A 1 196 ? -29.661 -9.787 32.027 1.00 63.81 196 GLY A C 1
ATOM 1425 O O . GLY A 1 196 ? -29.504 -10.336 30.940 1.00 63.81 196 GLY A O 1
ATOM 1426 N N . ASP A 1 197 ? -30.873 -9.596 32.560 1.00 74.06 197 ASP A N 1
ATOM 1427 C CA . ASP A 1 197 ? -32.139 -9.929 31.903 1.00 74.06 197 ASP A CA 1
ATOM 1428 C C . ASP A 1 197 ? -32.748 -8.665 31.276 1.00 74.06 197 ASP A C 1
ATOM 1430 O O . ASP A 1 197 ? -33.053 -7.692 31.966 1.00 74.06 197 ASP A O 1
ATOM 1434 N N . ALA A 1 198 ? -32.948 -8.675 29.955 1.00 69.50 198 ALA A N 1
ATOM 1435 C CA . ALA A 1 198 ? -33.513 -7.547 29.210 1.00 69.50 198 ALA A CA 1
ATOM 1436 C C . ALA A 1 198 ? -34.952 -7.189 29.640 1.00 69.50 198 ALA A C 1
ATOM 1438 O O . ALA A 1 198 ? -35.444 -6.110 29.315 1.00 69.50 198 ALA A O 1
ATOM 1439 N N . ASN A 1 199 ? -35.633 -8.084 30.364 1.00 78.50 199 ASN A N 1
ATOM 1440 C CA . ASN A 1 199 ? -37.008 -7.890 30.824 1.00 78.50 199 ASN A CA 1
ATOM 1441 C C . ASN A 1 199 ? -37.124 -7.429 32.282 1.00 78.50 199 ASN A C 1
ATOM 1443 O O . ASN A 1 199 ? -38.251 -7.303 32.779 1.00 78.50 199 ASN A O 1
ATOM 1447 N N . GLN A 1 200 ? -36.002 -7.207 32.971 1.00 82.69 200 GLN A N 1
ATOM 1448 C CA . GLN A 1 200 ? -35.981 -6.827 34.376 1.00 82.69 200 GLN A CA 1
ATOM 1449 C C . GLN A 1 200 ? -35.099 -5.596 34.607 1.00 82.69 200 GLN A C 1
ATOM 1451 O O . GLN A 1 200 ? -33.881 -5.632 34.451 1.00 82.69 200 GLN A O 1
ATOM 1456 N N . LEU A 1 201 ? -35.730 -4.509 35.045 1.00 86.88 201 LEU A N 1
ATOM 1457 C CA . LEU A 1 201 ? -35.050 -3.311 35.518 1.00 86.88 201 LEU A CA 1
ATOM 1458 C C . LEU A 1 201 ? -35.069 -3.317 37.045 1.00 86.88 201 LEU A C 1
ATOM 1460 O O . LEU A 1 201 ? -36.149 -3.302 37.633 1.00 86.88 201 LEU A O 1
ATOM 1464 N N . ASN A 1 202 ? -33.891 -3.317 37.667 1.00 89.69 202 ASN A N 1
ATOM 1465 C CA . ASN A 1 202 ? -33.747 -3.082 39.098 1.00 89.69 202 ASN A CA 1
ATOM 1466 C C . ASN A 1 202 ? -33.103 -1.708 39.305 1.00 89.69 202 ASN A C 1
ATOM 1468 O O . ASN A 1 202 ? -32.093 -1.380 38.692 1.00 89.69 202 ASN A O 1
ATOM 1472 N N . CYS A 1 203 ? -33.682 -0.930 40.199 1.00 91.69 203 CYS A N 1
ATOM 1473 C CA . CYS A 1 203 ? -33.258 0.392 40.617 1.00 91.69 203 CYS A CA 1
ATOM 1474 C C . CYS A 1 203 ? -33.084 0.358 42.136 1.00 91.69 203 CYS A C 1
ATOM 1476 O O . CYS A 1 203 ? -33.817 -0.328 42.851 1.00 91.69 203 CYS A O 1
ATOM 1478 N N . THR A 1 204 ? -32.117 1.099 42.643 1.00 90.94 204 THR A N 1
ATOM 1479 C CA . THR A 1 204 ? -31.910 1.283 44.079 1.00 90.94 204 THR A CA 1
ATOM 1480 C C . THR A 1 204 ? -31.882 2.766 44.378 1.00 90.94 204 THR A C 1
ATOM 1482 O O . THR A 1 204 ? -31.363 3.517 43.565 1.00 90.94 204 THR A O 1
ATOM 1485 N N . GLY A 1 205 ? -32.405 3.194 45.517 1.00 91.19 205 GLY A N 1
ATOM 1486 C CA . GLY A 1 205 ? -32.344 4.590 45.938 1.00 91.19 205 GLY A CA 1
ATOM 1487 C C . GLY A 1 205 ? -32.421 4.735 47.451 1.00 91.19 205 GLY A C 1
ATOM 1488 O O . GLY A 1 205 ? -32.519 3.749 48.188 1.00 91.19 205 GLY A O 1
ATOM 1489 N N . LEU A 1 206 ? -32.385 5.978 47.910 1.00 90.56 206 LEU A N 1
ATOM 1490 C CA . LEU A 1 206 ? -32.604 6.387 49.292 1.00 90.56 206 LEU A CA 1
ATOM 1491 C C . LEU A 1 206 ? -34.015 6.960 49.424 1.00 90.56 206 LEU A C 1
ATOM 1493 O O . LEU A 1 206 ? -34.299 8.056 48.958 1.00 90.56 206 LEU A O 1
ATOM 1497 N N . ALA A 1 207 ? -34.912 6.193 50.032 1.00 88.69 207 ALA A N 1
ATOM 1498 C CA . ALA A 1 207 ? -36.276 6.598 50.327 1.00 88.69 207 ALA A CA 1
ATOM 1499 C C . ALA A 1 207 ? -36.349 7.394 51.636 1.00 88.69 207 ALA A C 1
ATOM 1501 O O . ALA A 1 207 ? -35.937 6.905 52.688 1.00 88.69 207 ALA A O 1
ATOM 1502 N N . VAL A 1 208 ? -36.971 8.568 51.587 1.00 87.56 208 VAL A N 1
ATOM 1503 C CA . VAL A 1 208 ? -37.372 9.337 52.770 1.00 87.56 208 VAL A CA 1
ATOM 1504 C C . VAL A 1 208 ? -38.758 8.857 53.196 1.00 87.56 208 VAL A C 1
ATOM 1506 O O . VAL A 1 208 ? -39.716 8.965 52.426 1.00 87.56 208 VAL A O 1
ATOM 1509 N N . VAL A 1 209 ? -38.886 8.308 54.407 1.00 87.94 209 VAL A N 1
ATOM 1510 C CA . VAL A 1 209 ? -40.158 7.747 54.901 1.00 87.94 209 VAL A CA 1
ATOM 1511 C C . VAL A 1 209 ? -40.791 8.578 56.017 1.00 87.94 209 VAL A C 1
ATOM 1513 O O . VAL A 1 209 ? -40.106 9.129 56.877 1.00 87.94 209 VAL A O 1
ATOM 1516 N N . SER A 1 210 ? -42.126 8.603 56.070 1.00 80.69 210 SER A N 1
ATOM 1517 C CA . SER A 1 210 ? -42.904 9.471 56.975 1.00 80.69 210 SER A CA 1
ATOM 1518 C C . SER A 1 210 ? -42.714 9.234 58.481 1.00 80.69 210 SER A C 1
ATOM 1520 O O . SER A 1 210 ? -43.096 10.085 59.285 1.00 80.69 210 SER A O 1
ATOM 1522 N N . ARG A 1 211 ? -42.140 8.095 58.895 1.00 72.69 211 ARG A N 1
ATOM 1523 C CA . ARG A 1 211 ? -42.011 7.701 60.315 1.00 72.69 211 ARG A CA 1
ATOM 1524 C C . ARG A 1 211 ? -40.609 7.272 60.757 1.00 72.69 211 ARG A C 1
ATOM 1526 O O . ARG A 1 211 ? -40.475 6.722 61.848 1.00 72.69 211 ARG A O 1
ATOM 1533 N N . GLY A 1 212 ? -39.561 7.527 59.973 1.00 66.44 212 GLY A N 1
ATOM 1534 C CA . GLY A 1 212 ? -38.206 7.255 60.455 1.00 66.44 212 GLY A CA 1
ATOM 1535 C C . GLY A 1 212 ? -37.121 7.229 59.392 1.00 66.44 212 GLY A C 1
ATOM 1536 O O . GLY A 1 212 ? -36.870 6.167 58.831 1.00 66.44 212 GLY A O 1
ATOM 1537 N N . GLY A 1 213 ? -36.441 8.371 59.245 1.00 79.19 213 GLY A N 1
ATOM 1538 C CA . GLY A 1 213 ? -35.144 8.525 58.581 1.00 79.19 213 GLY A CA 1
ATOM 1539 C C . GLY A 1 213 ? -35.085 8.083 57.120 1.00 79.19 213 GLY A C 1
ATOM 1540 O O . GLY A 1 213 ? -36.072 7.639 56.536 1.00 79.19 213 GLY A O 1
ATOM 1541 N N . ASP A 1 214 ? -33.897 8.197 56.542 1.00 85.69 214 ASP A N 1
ATOM 1542 C CA . ASP A 1 214 ? -33.637 7.716 55.191 1.00 85.69 214 ASP A CA 1
ATOM 1543 C C . ASP A 1 214 ? -33.439 6.196 55.220 1.00 85.69 214 ASP A C 1
ATOM 1545 O O . ASP A 1 214 ? -32.709 5.657 56.060 1.00 85.69 214 ASP A O 1
ATOM 1549 N N . ARG A 1 215 ? -34.100 5.484 54.307 1.00 88.12 215 ARG A N 1
ATOM 1550 C CA . ARG A 1 215 ? -34.008 4.027 54.155 1.00 88.12 215 ARG A CA 1
ATOM 1551 C C . ARG A 1 215 ? -33.618 3.658 52.743 1.00 88.12 215 ARG A C 1
ATOM 1553 O O . ARG A 1 215 ? -33.967 4.347 51.793 1.00 88.12 215 ARG A O 1
ATOM 1560 N N . ARG A 1 216 ? -32.930 2.532 52.574 1.00 88.44 216 ARG A N 1
ATOM 1561 C CA . ARG A 1 216 ? -32.593 2.065 51.230 1.00 88.44 216 ARG A CA 1
ATOM 1562 C C . ARG A 1 216 ? -33.816 1.391 50.621 1.00 88.44 216 ARG A C 1
ATOM 1564 O O . ARG A 1 216 ? -34.444 0.553 51.263 1.00 88.44 216 ARG A O 1
ATOM 1571 N N . ILE A 1 217 ? -34.154 1.741 49.389 1.00 87.38 217 ILE A N 1
ATOM 1572 C CA . ILE A 1 217 ? -35.251 1.120 48.650 1.00 87.38 217 ILE A CA 1
ATOM 1573 C C . ILE A 1 217 ? -34.702 0.451 47.400 1.00 87.38 217 ILE A C 1
ATOM 1575 O O . ILE A 1 217 ? -33.973 1.069 46.628 1.00 87.38 217 ILE A O 1
ATOM 1579 N N . ASP A 1 218 ? -35.073 -0.807 47.197 1.00 89.50 218 ASP A N 1
ATOM 1580 C CA . ASP A 1 218 ? -34.940 -1.465 45.906 1.00 89.50 218 ASP A CA 1
ATOM 1581 C C . ASP A 1 218 ? -36.301 -1.414 45.224 1.00 89.50 218 ASP A C 1
ATOM 1583 O O . ASP A 1 218 ? -37.316 -1.801 45.804 1.00 89.50 218 ASP A O 1
ATOM 1587 N N . PHE A 1 219 ? -36.346 -0.944 43.991 1.00 88.62 219 PHE A N 1
ATOM 1588 C CA . PHE A 1 219 ? -37.567 -0.913 43.205 1.00 88.62 219 PHE A CA 1
ATOM 1589 C C . PHE A 1 219 ? -37.264 -1.256 41.760 1.00 88.62 219 PHE A C 1
ATOM 1591 O O . PHE A 1 219 ? -36.132 -1.173 41.309 1.00 88.62 219 PHE A O 1
ATOM 1598 N N . GLY A 1 220 ? -38.257 -1.706 41.016 1.00 87.50 220 GLY A N 1
ATOM 1599 C CA . GLY A 1 220 ? -37.998 -2.190 39.674 1.00 87.50 220 GLY A CA 1
ATOM 1600 C C . GLY A 1 220 ? -39.259 -2.486 38.906 1.00 87.50 220 GLY A C 1
ATOM 1601 O O . GLY A 1 220 ? -40.356 -2.521 39.465 1.00 87.50 220 GLY A O 1
ATOM 1602 N N . ALA A 1 221 ? -39.086 -2.713 37.613 1.00 85.56 221 ALA A N 1
ATOM 1603 C CA . ALA A 1 221 ? -40.150 -3.154 36.736 1.00 85.56 221 ALA A CA 1
ATOM 1604 C C . ALA A 1 221 ? -39.725 -4.436 36.030 1.00 85.56 221 ALA A C 1
ATOM 1606 O O . ALA A 1 221 ? -38.639 -4.525 35.455 1.00 85.56 221 ALA A O 1
ATOM 1607 N N . ARG A 1 222 ? -40.613 -5.428 36.043 1.00 87.00 222 ARG A N 1
ATOM 1608 C CA . ARG A 1 222 ? -40.451 -6.664 35.283 1.00 87.00 222 ARG A CA 1
ATOM 1609 C C . ARG A 1 222 ? -41.583 -6.804 34.283 1.00 87.00 222 ARG A C 1
ATOM 1611 O O . ARG A 1 222 ? -42.755 -6.723 34.655 1.00 87.00 222 ARG A O 1
ATOM 1618 N N . ARG A 1 223 ? -41.257 -7.065 33.016 1.00 82.81 223 ARG A N 1
ATOM 1619 C CA . ARG A 1 223 ? -42.273 -7.486 32.044 1.00 82.81 223 ARG A CA 1
ATOM 1620 C C . ARG A 1 223 ? -42.605 -8.955 32.251 1.00 82.81 223 ARG A C 1
ATOM 1622 O O . ARG A 1 223 ? -41.740 -9.824 32.216 1.00 82.81 223 ARG A O 1
ATOM 1629 N N . THR A 1 224 ? -43.882 -9.231 32.458 1.00 81.50 224 THR A N 1
ATOM 1630 C CA . THR A 1 224 ? -44.403 -10.598 32.439 1.00 81.50 224 THR A CA 1
ATOM 1631 C C . THR A 1 224 ? -44.380 -11.162 31.015 1.00 81.50 224 THR A C 1
ATOM 1633 O O . THR A 1 224 ? -44.454 -10.391 30.054 1.00 81.50 224 THR A O 1
ATOM 1636 N N . PRO A 1 225 ? -44.395 -12.497 30.845 1.00 81.56 225 PRO A N 1
ATOM 1637 C CA . PRO A 1 225 ? -44.575 -13.130 29.533 1.00 81.56 225 PRO A CA 1
ATOM 1638 C C . PRO A 1 225 ? -45.858 -12.690 28.804 1.00 81.56 225 PRO A C 1
ATOM 1640 O O . PRO A 1 225 ? -45.957 -12.805 27.590 1.00 81.56 225 PRO A O 1
ATOM 1643 N N . GLN A 1 226 ? -46.839 -12.166 29.546 1.00 83.56 226 GLN A N 1
ATOM 1644 C CA . GLN A 1 226 ? -48.108 -11.642 29.032 1.00 83.56 226 GLN A CA 1
ATOM 1645 C C . GLN A 1 226 ? -48.029 -10.158 28.619 1.00 83.56 226 GLN A C 1
ATOM 1647 O O . GLN A 1 226 ? -49.053 -9.550 28.319 1.00 83.56 226 GLN A O 1
ATOM 1652 N N . GLY A 1 227 ? -46.843 -9.541 28.657 1.00 81.00 227 GLY A N 1
ATOM 1653 C CA . GLY A 1 227 ? -46.625 -8.144 28.270 1.00 81.00 227 GLY A CA 1
ATOM 1654 C C . GLY A 1 227 ? -47.032 -7.104 29.320 1.00 81.00 227 GLY A C 1
ATOM 1655 O O . GLY A 1 227 ? -46.869 -5.910 29.081 1.00 81.00 227 GLY A O 1
ATOM 1656 N N . LYS A 1 228 ? -47.527 -7.521 30.493 1.00 79.81 228 LYS A N 1
ATOM 1657 C CA . LYS A 1 228 ? -47.856 -6.610 31.602 1.00 79.81 228 LYS A CA 1
ATOM 1658 C C . LYS A 1 228 ? -46.605 -6.246 32.398 1.00 79.81 228 LYS A C 1
ATOM 1660 O O . LYS A 1 228 ? -45.810 -7.137 32.709 1.00 79.81 228 LYS A O 1
ATOM 1665 N N . SER A 1 229 ? -46.467 -4.974 32.762 1.00 79.69 229 SER A N 1
ATOM 1666 C CA . SER A 1 229 ? -45.417 -4.489 33.663 1.00 79.69 229 SER A CA 1
ATOM 1667 C C . SER A 1 229 ? -45.822 -4.727 35.116 1.00 79.69 229 SER A C 1
ATOM 1669 O O . SER A 1 229 ? -46.860 -4.242 35.556 1.00 79.69 229 SER A O 1
ATOM 1671 N N . LEU A 1 230 ? -45.004 -5.469 35.855 1.00 82.31 230 LEU A N 1
ATOM 1672 C CA . LEU A 1 230 ? -45.106 -5.599 37.305 1.00 82.31 230 LEU A CA 1
ATOM 1673 C C . LEU A 1 230 ? -44.075 -4.674 37.938 1.00 82.31 230 LEU A C 1
ATOM 1675 O O . LEU A 1 230 ? -42.879 -4.849 37.707 1.00 82.31 230 LEU A O 1
ATOM 1679 N N . VAL A 1 231 ? -44.543 -3.702 38.717 1.00 85.06 231 VAL A N 1
ATOM 1680 C CA . VAL A 1 231 ? -43.677 -2.850 39.534 1.00 85.06 231 VAL A CA 1
ATOM 1681 C C . VAL A 1 231 ? -43.489 -3.530 40.885 1.00 85.06 231 VAL A C 1
ATOM 1683 O O . VAL A 1 231 ? -44.462 -3.931 41.522 1.00 85.06 231 VAL A O 1
ATOM 1686 N N . THR A 1 232 ? -42.243 -3.685 41.311 1.00 84.38 232 THR A N 1
ATOM 1687 C CA . THR A 1 232 ? -41.882 -4.252 42.614 1.00 84.38 232 THR A CA 1
ATOM 1688 C C . THR A 1 232 ? -41.164 -3.200 43.439 1.00 84.38 232 THR A C 1
ATOM 1690 O O . THR A 1 232 ? -40.340 -2.471 42.891 1.00 84.38 232 THR A O 1
ATOM 1693 N N . MET A 1 233 ? -41.427 -3.152 44.745 1.00 86.25 233 MET A N 1
ATOM 1694 C CA . MET A 1 233 ? -40.637 -2.359 45.687 1.00 86.25 233 MET A CA 1
ATOM 1695 C C . MET A 1 233 ? -40.337 -3.167 46.949 1.00 86.25 233 MET A C 1
ATOM 1697 O O . MET A 1 233 ? -41.180 -3.935 47.416 1.00 86.25 233 MET A O 1
ATOM 1701 N N . GLN A 1 234 ? -39.153 -2.961 47.512 1.00 85.81 234 GLN A N 1
ATOM 1702 C CA . GLN A 1 234 ? -38.708 -3.543 48.766 1.00 85.81 234 GLN A CA 1
ATOM 1703 C C . GLN A 1 234 ? -37.897 -2.500 49.542 1.00 85.81 234 GLN A C 1
ATOM 1705 O O . GLN A 1 234 ? -36.817 -2.093 49.119 1.00 85.81 234 GLN A O 1
ATOM 1710 N N . LEU A 1 235 ? -38.420 -2.070 50.691 1.00 83.44 235 LEU A N 1
ATOM 1711 C CA . LEU A 1 235 ? -37.671 -1.251 51.645 1.00 83.44 235 LEU A CA 1
ATOM 1712 C C . LEU A 1 235 ? -36.732 -2.141 52.467 1.00 83.44 235 LEU A C 1
ATOM 1714 O O . LEU A 1 235 ? -37.157 -3.189 52.963 1.00 83.44 235 LEU A O 1
ATOM 1718 N N . ARG A 1 236 ? -35.479 -1.709 52.618 1.00 81.62 236 ARG A N 1
ATOM 1719 C CA . ARG A 1 236 ? -34.467 -2.317 53.487 1.00 81.62 236 ARG A CA 1
ATOM 1720 C C . ARG A 1 236 ? -34.191 -1.438 54.702 1.00 81.62 236 ARG A C 1
ATOM 1722 O O . ARG A 1 236 ? -34.172 -0.194 54.558 1.00 81.62 236 ARG A O 1
#

Radius of gyration: 48.38 Å; chains: 1; bounding box: 89×66×120 Å

Secondary structure (DSSP, 8-state):
----------THHHHHHHHHHHHHHHHHHHHHHHHHHHTT--STTHHHHHHHHHHHHHHHHHHHH-HHHHHHS-HHHHHHHHHHHHHHHHHHHHHHHHHHHHHHHSHHHHHHHHHHHHHHHHHHHHHHHHHHHHHHHHHHHHHHHHHHHHHHHHHHHHHHHHHHHHHHHHHHHHHHHTSSSPPEEEEEEEEEEE-S-TTEEEEEEEEEETTSSEEEEEEEEEE-TTSPEEEEEEE-

pLDDT: mean 76.89, std 12.81, range [43.22, 95.25]